Protein AF-A0A090ZH98-F1 (afdb_monomer)

Sequence (252 aa):
MTKDGVTLKLTDYLFDGARVSFALQREGDDFETTLDDITNAEKKGVLLYVDIYIDGKKMDLQSYGRSELQDNSLLISFNDLSVKGPRTLYLPKQFELTVKAHTSGVKDPFTFKLPVKKQAPQNTVLSKAVVKKAGNFSYTVKRVELTPYSSRLELAAQGAHKQVKDLKNLGFDLADSKGNTLSPILQANDGVVKKQRYFDMTYTSFAAVPSSIVVKPYTFKTDSKGKLVQNSDGSPIKVYLEDLELNLPLNK

Foldseek 3Di:
DDFLRKDKDFDDWAAQQAKIKTKIAIDDPPFPDALCPCVPLQGWNHFPDKFKDWQNHTDPFLDWFWDDDPRSMIMIMGDQDDFPDDRPDGRPQKTKMWMFTDGRPGDGTDIDIDIDGNPFPDKQKPQDWDKFDDVQKIKIFRMWIATQFKIKTKMKIAGDDPQPPDPLQKDKWKAAPVRHTFAWGDWDWDDQDPRMGIIITMTGHDPDDGQKMKIWMWGFDADPVRHFDADPVRHGHTDTPVSRIDIGGRDD

pLDDT: mean 89.96, std 8.37, range [54.34, 98.56]

Nearest PDB structures (foldseek):
  3fbq-assembly1_A  TM=6.308E-01  e=1.217E-10  Bacillus anthracis str. Sterne
  4hh8-assembly1_A  TM=2.403E-01  e=1.117E-03  Bos taurus
  8dfy-assembly2_B  TM=2.514E-01  e=3.369E-03  Homo sapiens
  4v2b-assembly1_A  TM=4.987E-01  e=7.566E-01  Homo sapiens
  2bc4-assembly2_C  TM=2.766E-01  e=6.131E-01  Homo sapiens

Radius of gyration: 20.08 Å; Cα contacts (8 Å, |Δi|>4): 594; chains: 1; bounding box: 48×47×51 Å

Solvent-accessible surface area (backbone atoms only — not comparable to full-atom values): 14286 Å² total; per-residue (Å²): 90,74,51,81,92,40,35,46,39,79,78,49,74,47,29,54,73,77,43,40,35,38,30,39,31,46,64,77,84,90,53,96,62,52,38,77,37,60,92,51,46,88,44,66,56,13,48,73,52,71,50,49,25,54,72,85,42,76,60,88,62,85,53,67,33,77,45,83,49,74,81,42,21,36,39,39,34,39,48,72,57,35,52,89,45,80,71,88,67,75,76,66,67,55,48,40,40,35,41,36,40,35,34,26,83,38,94,69,58,52,74,47,77,47,82,45,55,53,67,47,91,61,69,54,67,48,72,70,66,45,79,48,73,56,91,61,18,37,37,34,43,46,35,37,41,38,30,83,77,30,27,37,43,32,35,40,36,36,70,50,42,100,84,45,91,46,79,88,53,55,48,74,44,49,23,38,84,85,64,58,66,52,54,79,64,43,70,33,79,58,59,69,59,94,70,27,33,38,40,28,37,32,25,44,39,61,99,58,91,60,66,28,36,30,44,40,37,27,30,65,40,55,50,100,85,66,47,74,38,57,46,99,87,65,49,68,35,76,43,72,40,72,92,62,47,43,81,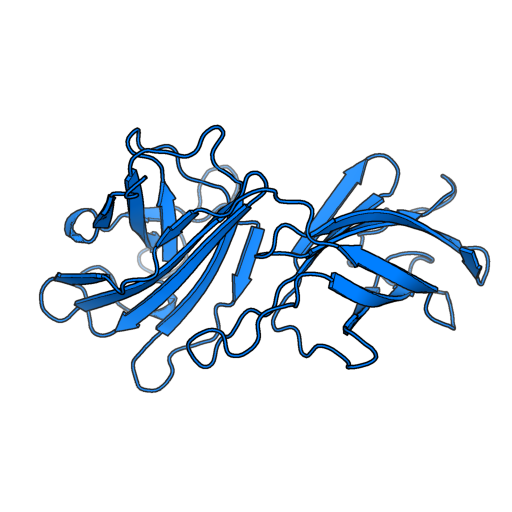44,75,50,84,126

Organism: Paenibacillus macerans (NCBI:txid44252)

InterPro domains:
  IPR040680 Domain of unknown function DUF5643 [PF18705] (128-235)

Mean predicted aligned error: 5.42 Å

Secondary structure (DSSP, 8-state):
-EETTEEEEEEEEEE-SS-EEEEEEEE-S--SS-TT-GGGTTSTT-EEEEEEEETTEEP--S--EEEEETTTEEEEEE----SSSS------SEEEEEEEEEETT-SS-EEEEEEEE---S--EEE-S-EEEEETTEEEEEEEEEE-SS-EEEEEEEEE-BTTBS-GGG-EEEEEETT--BPPEEEEE---EETTEEEEEEEEPPPSS--SEEEEEEEEE-B-TTSPBPB-TTSPBPEEE-GGG-EEEE---

Structure (mmCIF, N/CA/C/O backbone):
data_AF-A0A090ZH98-F1
#
_entry.id   AF-A0A090ZH98-F1
#
loop_
_atom_site.group_PDB
_atom_site.id
_atom_site.type_symbol
_atom_site.label_atom_id
_atom_site.label_alt_id
_atom_site.label_comp_id
_atom_site.label_asym_id
_atom_site.label_entity_id
_atom_site.label_seq_id
_atom_site.pdbx_PDB_ins_code
_atom_site.Cartn_x
_atom_site.Cartn_y
_atom_site.Cartn_z
_atom_site.occupancy
_atom_site.B_iso_or_equiv
_atom_site.auth_seq_id
_atom_site.auth_comp_id
_atom_site.auth_asym_id
_atom_site.auth_atom_id
_atom_site.pdbx_PDB_model_num
ATOM 1 N N . MET A 1 1 ? 14.077 -5.126 -21.924 1.00 93.88 1 MET A N 1
ATOM 2 C CA . MET A 1 1 ? 13.741 -4.395 -23.167 1.00 93.88 1 MET A CA 1
ATOM 3 C C . MET A 1 1 ? 14.530 -3.111 -23.170 1.00 93.88 1 MET A C 1
ATOM 5 O O . MET A 1 1 ? 14.588 -2.486 -22.123 1.00 93.88 1 MET A O 1
ATOM 9 N N . THR A 1 2 ? 15.095 -2.725 -24.309 1.00 96.38 2 THR A N 1
ATOM 10 C CA . THR A 1 2 ? 15.906 -1.510 -24.429 1.00 96.38 2 THR A CA 1
ATOM 11 C C . THR A 1 2 ? 15.176 -0.480 -25.281 1.00 96.38 2 THR A C 1
ATOM 13 O O . THR A 1 2 ? 14.691 -0.820 -26.359 1.00 96.38 2 THR A O 1
ATOM 16 N N . LYS A 1 3 ? 15.072 0.758 -24.793 1.00 96.19 3 LYS A N 1
ATOM 17 C CA . LYS A 1 3 ? 14.504 1.912 -25.506 1.00 96.19 3 LYS A CA 1
ATOM 18 C C . LYS A 1 3 ? 15.309 3.154 -25.172 1.00 96.19 3 LYS A C 1
ATOM 20 O O . LYS A 1 3 ? 15.619 3.375 -24.007 1.00 96.19 3 LYS A O 1
ATOM 25 N N . ASP A 1 4 ? 15.661 3.932 -26.191 1.00 94.38 4 ASP A N 1
ATOM 26 C CA . ASP A 1 4 ? 16.437 5.167 -26.051 1.00 94.38 4 ASP A CA 1
ATOM 27 C C . ASP A 1 4 ? 17.680 4.994 -25.158 1.00 94.38 4 ASP A C 1
ATOM 29 O O . ASP A 1 4 ? 18.008 5.866 -24.369 1.00 94.38 4 ASP A O 1
ATOM 33 N N . GLY A 1 5 ? 18.376 3.854 -25.232 1.00 93.06 5 GLY A N 1
ATOM 34 C CA . GLY A 1 5 ? 19.566 3.570 -24.414 1.00 93.06 5 GLY A CA 1
ATOM 35 C C . GLY A 1 5 ? 19.301 3.228 -22.940 1.00 93.06 5 GLY A C 1
ATOM 36 O O . GLY A 1 5 ? 20.251 3.092 -22.183 1.00 93.06 5 GLY A O 1
ATOM 37 N N . VAL A 1 6 ? 18.043 3.070 -22.519 1.00 96.00 6 VAL A N 1
ATOM 38 C CA . VAL A 1 6 ? 17.671 2.535 -21.200 1.00 96.00 6 VAL A CA 1
ATOM 39 C C . VAL A 1 6 ? 17.177 1.107 -21.368 1.00 96.00 6 VAL A C 1
ATOM 41 O O . VAL A 1 6 ? 16.291 0.851 -22.188 1.00 96.00 6 VAL A O 1
ATOM 44 N N . THR A 1 7 ? 17.703 0.179 -20.570 1.00 97.25 7 THR A N 1
ATOM 45 C CA . THR A 1 7 ? 17.201 -1.195 -20.526 1.00 97.25 7 THR A CA 1
ATOM 46 C C . THR A 1 7 ? 16.433 -1.436 -19.237 1.00 97.25 7 THR A C 1
ATOM 48 O O . THR A 1 7 ? 16.986 -1.328 -18.148 1.00 97.25 7 THR A O 1
ATOM 51 N N . LEU A 1 8 ? 15.151 -1.781 -19.370 1.00 97.81 8 LEU A N 1
ATOM 52 C CA . LEU A 1 8 ? 14.263 -2.090 -18.253 1.00 97.81 8 LEU A CA 1
ATOM 53 C C . LEU A 1 8 ? 13.747 -3.529 -18.366 1.00 97.81 8 LEU A C 1
ATOM 55 O O . LEU A 1 8 ? 13.373 -3.996 -19.455 1.00 97.81 8 LEU A O 1
ATOM 59 N N . LYS A 1 9 ? 13.705 -4.230 -17.237 1.00 97.56 9 LYS A N 1
ATOM 60 C CA . LYS A 1 9 ? 13.192 -5.594 -17.095 1.00 97.56 9 LYS A CA 1
ATOM 61 C C . LYS A 1 9 ? 12.084 -5.628 -16.053 1.00 97.56 9 LYS A C 1
ATOM 63 O O . LYS A 1 9 ? 12.185 -4.951 -15.040 1.00 97.56 9 LYS A O 1
ATOM 68 N N . LEU A 1 10 ? 11.069 -6.453 -16.291 1.00 97.62 10 LEU A N 1
ATOM 69 C CA . LEU A 1 10 ? 10.190 -6.945 -15.235 1.00 97.62 10 LEU A CA 1
ATOM 70 C C . LEU A 1 10 ? 10.746 -8.305 -14.818 1.00 97.62 10 LEU A C 1
ATOM 72 O O . LEU A 1 10 ? 10.755 -9.226 -15.634 1.00 97.62 10 LEU A O 1
ATOM 76 N N . THR A 1 11 ? 11.292 -8.390 -13.609 1.00 96.31 11 THR A N 1
ATOM 77 C CA . THR A 1 11 ? 12.106 -9.535 -13.168 1.00 96.31 11 THR A CA 1
ATOM 78 C C . THR A 1 11 ? 11.311 -10.563 -12.379 1.00 96.31 11 THR A C 1
ATOM 80 O O . THR A 1 11 ? 11.596 -11.751 -12.485 1.00 96.31 11 THR A O 1
ATOM 83 N N . ASP A 1 12 ? 10.297 -10.124 -11.635 1.00 96.00 12 ASP A N 1
ATOM 84 C CA . ASP A 1 12 ? 9.465 -11.006 -10.819 1.00 96.00 12 ASP A CA 1
ATOM 85 C C . ASP A 1 12 ? 8.061 -10.422 -10.604 1.00 96.00 12 ASP A C 1
ATOM 87 O O . ASP A 1 12 ? 7.837 -9.217 -10.782 1.00 96.00 12 ASP A O 1
ATOM 91 N N . TYR A 1 13 ? 7.118 -11.273 -10.202 1.00 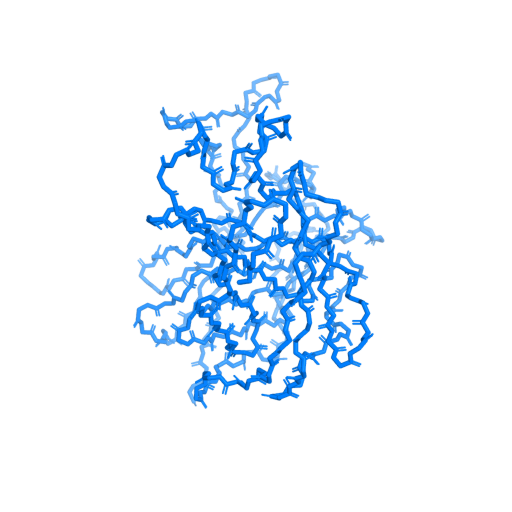97.06 13 TYR A N 1
ATOM 92 C CA . TYR A 1 13 ? 5.797 -10.875 -9.741 1.00 97.06 13 TYR A CA 1
ATOM 93 C C . TYR A 1 13 ? 5.270 -11.773 -8.616 1.00 97.06 13 TYR A C 1
ATOM 95 O O . TYR A 1 13 ? 5.539 -12.972 -8.531 1.00 97.06 13 TYR A O 1
ATOM 103 N N . LEU A 1 14 ? 4.420 -11.175 -7.787 1.00 95.75 14 LEU A N 1
ATOM 104 C CA . LEU A 1 14 ? 3.665 -11.847 -6.746 1.00 95.75 14 LEU A CA 1
ATOM 105 C C . LEU A 1 14 ? 2.185 -11.478 -6.851 1.00 95.75 14 LEU A C 1
ATOM 107 O O . LEU A 1 14 ? 1.839 -10.300 -6.891 1.00 95.75 14 LEU A O 1
ATOM 111 N N . PHE A 1 15 ? 1.298 -12.466 -6.810 1.00 94.94 15 PHE A N 1
ATOM 112 C CA . PHE A 1 15 ? -0.127 -12.257 -6.575 1.00 94.94 15 PHE A CA 1
ATOM 113 C C . PHE A 1 15 ? -0.646 -13.202 -5.491 1.00 94.94 15 PHE A C 1
ATOM 115 O O . PHE A 1 15 ? -0.753 -14.412 -5.686 1.00 94.94 15 PHE A O 1
ATOM 122 N N . ASP A 1 16 ? -1.016 -12.650 -4.337 1.00 90.81 16 ASP A N 1
ATOM 123 C CA . ASP A 1 16 ? -1.486 -13.428 -3.180 1.00 90.81 16 ASP A CA 1
ATOM 124 C C . ASP A 1 16 ? -3.027 -13.491 -3.061 1.00 90.81 16 ASP A C 1
ATOM 126 O O . ASP A 1 16 ? -3.585 -14.139 -2.173 1.00 90.81 16 ASP A O 1
ATOM 130 N N . GLY A 1 17 ? -3.748 -12.869 -3.996 1.00 87.75 17 GLY A N 1
ATOM 131 C CA . GLY A 1 17 ? -5.209 -12.720 -3.973 1.00 87.75 17 GLY A CA 1
ATOM 132 C C . GLY A 1 17 ? -5.689 -11.399 -3.361 1.00 87.75 17 GLY A C 1
ATOM 133 O O . GLY A 1 17 ? -6.752 -10.902 -3.739 1.00 87.75 17 GLY A O 1
ATOM 134 N N . ALA A 1 18 ? -4.897 -10.792 -2.476 1.00 85.69 18 ALA A N 1
ATOM 135 C CA . ALA A 1 18 ? -5.190 -9.509 -1.840 1.00 85.69 18 ALA A CA 1
ATOM 136 C C . ALA A 1 18 ? -4.396 -8.343 -2.457 1.00 85.69 18 ALA A C 1
ATOM 138 O O . ALA A 1 18 ? -4.891 -7.210 -2.460 1.00 85.69 18 ALA A O 1
ATOM 139 N N . ARG A 1 19 ? -3.204 -8.630 -2.992 1.00 91.38 19 ARG A N 1
ATOM 140 C CA . ARG A 1 19 ? -2.230 -7.690 -3.551 1.00 91.38 19 ARG A CA 1
ATOM 141 C C . ARG A 1 19 ? -1.493 -8.303 -4.740 1.00 91.38 19 ARG A C 1
ATOM 143 O O . ARG A 1 19 ? -1.157 -9.487 -4.729 1.00 91.38 19 ARG A O 1
ATOM 150 N N . VAL A 1 20 ? -1.210 -7.464 -5.732 1.00 94.44 20 VAL A N 1
ATOM 151 C CA . VAL A 1 20 ? -0.264 -7.744 -6.814 1.00 94.44 20 VAL A CA 1
ATOM 152 C C . VAL A 1 20 ? 0.995 -6.919 -6.579 1.00 94.44 20 VAL A C 1
ATOM 154 O O . VAL A 1 20 ? 0.909 -5.729 -6.276 1.00 94.44 20 VAL A O 1
ATOM 157 N N . SER A 1 21 ? 2.156 -7.533 -6.750 1.00 95.75 21 SER A N 1
ATOM 158 C CA . SER A 1 21 ? 3.446 -6.856 -6.757 1.00 95.75 21 SER A CA 1
ATOM 159 C C . SER A 1 21 ? 4.266 -7.312 -7.957 1.00 95.75 21 SER A C 1
ATOM 161 O O . SER A 1 21 ? 4.146 -8.458 -8.379 1.00 95.75 21 SER A O 1
ATOM 163 N N . PHE A 1 22 ? 5.096 -6.438 -8.512 1.00 97.38 22 PHE A N 1
ATOM 164 C CA . PHE A 1 22 ? 6.071 -6.793 -9.541 1.00 97.38 22 PHE A CA 1
ATOM 165 C C . PHE A 1 22 ? 7.342 -5.964 -9.375 1.00 97.38 22 PHE A C 1
ATOM 167 O O . PHE A 1 22 ? 7.287 -4.821 -8.919 1.00 97.38 22 PHE A O 1
ATOM 174 N N . ALA A 1 23 ? 8.481 -6.552 -9.725 1.00 97.69 23 ALA A N 1
ATOM 175 C CA . ALA A 1 23 ? 9.776 -5.891 -9.658 1.00 97.69 23 ALA A CA 1
ATOM 176 C C . ALA A 1 23 ? 10.179 -5.380 -11.043 1.00 97.69 23 ALA A C 1
ATOM 178 O O . ALA A 1 23 ? 10.131 -6.123 -12.028 1.00 97.69 23 ALA A O 1
ATOM 179 N N . LEU A 1 24 ? 10.570 -4.109 -11.112 1.00 97.81 24 LEU A N 1
ATOM 180 C CA . LEU A 1 24 ? 11.230 -3.524 -12.273 1.00 97.81 24 LEU A CA 1
ATOM 181 C C . LEU A 1 24 ? 12.709 -3.341 -11.962 1.00 97.81 24 LEU A C 1
ATOM 183 O O . LEU A 1 24 ? 13.033 -2.797 -10.917 1.00 97.81 24 LEU A O 1
ATOM 187 N N . GLN A 1 25 ? 13.585 -3.743 -12.874 1.00 97.19 25 GLN A N 1
ATOM 188 C CA . GLN A 1 25 ? 15.027 -3.543 -12.768 1.00 97.19 25 GLN A CA 1
ATOM 189 C C . GLN A 1 25 ? 15.523 -2.749 -13.967 1.00 97.19 25 GLN A C 1
ATOM 191 O O . GLN A 1 25 ? 15.204 -3.095 -15.112 1.00 97.19 25 GLN A O 1
ATOM 196 N N . ARG A 1 26 ? 16.324 -1.713 -13.713 1.00 95.81 26 ARG A N 1
ATOM 197 C CA . ARG A 1 26 ? 17.074 -1.014 -14.759 1.00 95.81 26 ARG A CA 1
ATOM 198 C C . ARG A 1 26 ? 18.487 -1.580 -14.830 1.00 95.81 26 ARG A C 1
ATOM 200 O O . ARG A 1 26 ? 19.180 -1.612 -13.822 1.00 95.81 26 ARG A O 1
ATOM 207 N N . GLU A 1 27 ? 18.894 -2.030 -16.013 1.00 94.19 27 GLU A N 1
ATOM 208 C CA . GLU A 1 27 ? 20.252 -2.540 -16.226 1.00 94.19 27 GLU A CA 1
ATOM 209 C C . GLU A 1 27 ? 21.241 -1.417 -16.526 1.00 94.19 27 GLU A C 1
ATOM 211 O O . GLU A 1 27 ? 20.896 -0.464 -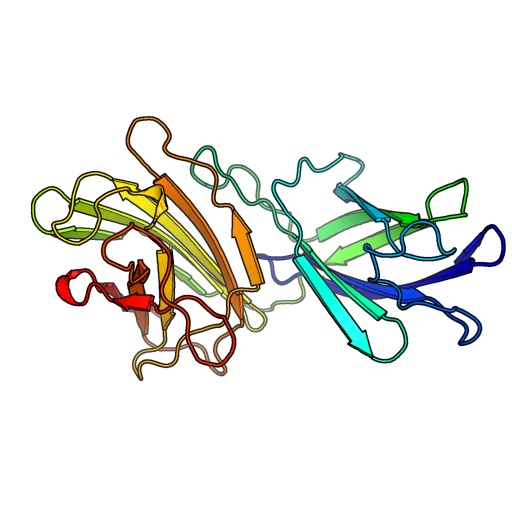17.228 1.00 94.19 27 GLU A O 1
ATOM 216 N N . GLY A 1 28 ? 22.482 -1.615 -16.081 1.00 82.44 28 GLY A N 1
ATOM 217 C CA . GLY A 1 28 ? 23.599 -0.697 -16.270 1.00 82.44 28 GLY A CA 1
ATOM 218 C C . GLY A 1 28 ? 23.875 0.127 -15.015 1.00 82.44 28 GLY A C 1
ATOM 219 O O . GLY A 1 28 ? 22.946 0.561 -14.331 1.00 82.44 28 GLY A O 1
ATOM 220 N N . ASP A 1 29 ? 25.159 0.356 -14.752 1.00 74.38 29 ASP A N 1
ATOM 221 C CA . ASP A 1 29 ? 25.641 1.119 -13.592 1.00 74.38 29 ASP A CA 1
ATOM 222 C C . ASP A 1 29 ? 26.004 2.568 -13.961 1.00 74.38 29 ASP A C 1
ATOM 224 O O . ASP A 1 29 ? 26.340 3.374 -13.101 1.00 74.38 29 ASP A O 1
ATOM 228 N N . ASP A 1 30 ? 25.870 2.930 -15.239 1.00 82.44 30 ASP A N 1
ATOM 229 C CA . ASP A 1 30 ? 26.280 4.229 -15.792 1.00 82.44 30 ASP A CA 1
ATOM 230 C C . ASP A 1 30 ? 25.260 5.357 -15.531 1.00 82.44 30 ASP A C 1
ATOM 232 O O . ASP A 1 30 ? 25.335 6.436 -16.122 1.00 82.44 30 ASP A O 1
ATOM 236 N N . PHE A 1 31 ? 24.257 5.107 -14.688 1.00 85.44 31 PHE A N 1
ATOM 237 C CA . PHE A 1 31 ? 23.215 6.077 -14.371 1.00 85.44 31 PHE A CA 1
ATOM 238 C C . PHE A 1 31 ? 23.563 6.865 -13.110 1.00 85.44 31 PHE A C 1
ATOM 240 O O . PHE A 1 31 ? 23.923 6.303 -12.083 1.00 85.44 31 PHE A O 1
ATOM 247 N N . GLU A 1 32 ? 23.368 8.182 -13.169 1.00 87.00 32 GLU A N 1
ATOM 248 C CA . GLU A 1 32 ? 23.653 9.101 -12.056 1.00 87.00 32 GLU A CA 1
ATOM 249 C C . GLU A 1 32 ? 22.686 8.963 -10.865 1.00 87.00 32 GLU A C 1
ATOM 251 O O . GLU A 1 32 ? 22.945 9.502 -9.793 1.00 87.00 32 GLU A O 1
ATOM 256 N N . THR A 1 33 ? 21.555 8.284 -11.058 1.00 91.38 33 THR A N 1
ATOM 257 C CA . THR A 1 33 ? 20.447 8.178 -10.095 1.00 91.38 33 THR A CA 1
ATOM 258 C C . THR A 1 33 ? 20.004 6.734 -9.938 1.00 91.38 33 THR A C 1
ATOM 260 O O . THR A 1 33 ? 20.361 5.900 -10.767 1.00 91.38 33 THR A O 1
ATOM 263 N N . THR A 1 34 ? 19.183 6.416 -8.935 1.00 92.00 34 THR A N 1
ATOM 264 C CA . THR A 1 34 ? 18.509 5.108 -8.863 1.00 92.00 34 THR A CA 1
ATOM 265 C C . THR A 1 34 ? 17.222 5.105 -9.695 1.00 92.00 34 THR A C 1
ATOM 267 O O . THR A 1 34 ? 16.796 6.129 -10.237 1.00 92.00 34 THR A O 1
ATOM 270 N N . LEU A 1 35 ? 16.585 3.938 -9.838 1.00 94.56 35 LEU A N 1
ATOM 271 C CA . LEU A 1 35 ? 15.323 3.827 -10.578 1.00 94.56 35 LEU A CA 1
ATOM 272 C C . LEU A 1 35 ? 14.175 4.610 -9.909 1.00 94.56 35 LEU A C 1
ATOM 274 O O . LEU A 1 35 ? 13.261 5.044 -10.611 1.00 94.56 35 LEU A O 1
ATOM 278 N N . ASP A 1 36 ? 14.209 4.795 -8.584 1.00 93.88 36 ASP A N 1
ATOM 279 C CA . ASP A 1 36 ? 13.132 5.428 -7.803 1.00 93.88 36 ASP A CA 1
ATOM 280 C C . ASP A 1 36 ? 13.390 6.901 -7.449 1.00 93.88 36 ASP A C 1
ATOM 282 O O . ASP A 1 36 ? 12.617 7.507 -6.709 1.00 93.88 36 ASP A O 1
ATOM 286 N N . ASP A 1 37 ? 14.447 7.506 -7.993 1.00 92.94 37 ASP A N 1
ATOM 287 C CA . ASP A 1 37 ? 14.843 8.882 -7.684 1.00 92.94 37 ASP A CA 1
ATOM 288 C C . ASP A 1 37 ? 13.965 9.932 -8.394 1.00 92.94 37 ASP A C 1
ATOM 290 O O . ASP A 1 37 ? 14.393 10.670 -9.283 1.00 92.94 37 ASP A O 1
ATOM 294 N N . ILE A 1 38 ? 12.691 9.997 -7.998 1.00 88.94 38 ILE A N 1
ATOM 295 C CA . ILE A 1 38 ? 11.685 10.914 -8.557 1.00 88.94 38 ILE A CA 1
ATOM 296 C C . ILE A 1 38 ? 12.099 12.386 -8.380 1.00 88.94 38 ILE A C 1
ATOM 298 O O . ILE A 1 38 ? 11.676 13.237 -9.163 1.00 88.94 38 ILE A O 1
ATOM 302 N N . THR A 1 39 ? 12.923 12.708 -7.377 1.00 93.19 39 THR A N 1
ATOM 303 C CA . THR A 1 39 ? 13.413 14.077 -7.154 1.00 93.19 39 THR A CA 1
ATOM 304 C C . THR A 1 39 ? 14.352 14.571 -8.246 1.00 93.19 39 THR A C 1
ATOM 306 O O . THR A 1 39 ? 14.428 15.778 -8.451 1.00 93.19 39 THR A O 1
ATOM 309 N N . ASN A 1 40 ? 14.989 13.653 -8.973 1.00 94.19 40 ASN A N 1
ATOM 310 C CA . ASN A 1 40 ? 15.865 13.933 -10.105 1.00 94.19 40 ASN A CA 1
ATOM 311 C C . ASN A 1 40 ? 15.243 13.410 -11.416 1.00 94.19 40 ASN A C 1
ATOM 313 O O . ASN A 1 40 ? 15.913 12.809 -12.257 1.00 94.19 40 ASN A O 1
ATOM 317 N N . ALA A 1 41 ? 13.927 13.593 -11.592 1.00 93.12 41 ALA A N 1
ATOM 318 C CA . ALA A 1 41 ? 13.165 13.113 -12.751 1.00 93.12 41 ALA A CA 1
ATOM 319 C C . ALA A 1 41 ? 13.638 13.675 -14.110 1.00 93.12 41 ALA A C 1
ATOM 321 O O . ALA A 1 41 ? 13.264 13.153 -15.160 1.00 93.12 41 ALA A O 1
ATOM 322 N N . GLU A 1 42 ? 14.450 14.729 -14.124 1.00 93.88 42 GLU A N 1
ATOM 323 C CA . GLU A 1 42 ? 15.136 15.234 -15.314 1.00 93.88 42 GLU A CA 1
ATOM 324 C C . GLU A 1 42 ? 16.297 14.334 -15.766 1.00 93.88 42 GLU A C 1
ATOM 326 O O . GLU A 1 42 ? 16.667 14.348 -16.943 1.00 93.88 42 GLU A O 1
ATOM 331 N N . LYS A 1 43 ? 16.859 13.523 -14.861 1.00 94.94 43 LYS A N 1
ATOM 332 C CA . LYS A 1 43 ? 17.906 12.543 -15.164 1.00 94.94 43 LYS A CA 1
ATOM 333 C C . LYS A 1 43 ? 17.297 11.336 -15.841 1.00 94.94 43 LYS A C 1
ATOM 335 O O . LYS A 1 43 ? 16.259 10.840 -15.421 1.00 94.94 43 LYS A O 1
ATOM 340 N N . LYS A 1 44 ? 17.942 10.851 -16.899 1.00 94.69 44 LYS A N 1
ATOM 341 C CA . LYS A 1 44 ? 17.431 9.779 -17.758 1.00 94.69 44 LYS A CA 1
ATOM 342 C C . LYS A 1 44 ? 17.283 8.447 -17.015 1.00 94.69 44 LYS A C 1
ATOM 344 O O . LYS A 1 44 ? 18.164 8.039 -16.269 1.00 94.69 44 LYS A O 1
ATOM 349 N N . GLY A 1 45 ? 16.201 7.725 -17.300 1.00 94.69 45 GLY A N 1
ATOM 350 C CA . GLY A 1 45 ? 15.977 6.366 -16.809 1.00 94.69 45 GLY A CA 1
ATOM 351 C C . GLY A 1 45 ? 15.412 6.267 -15.390 1.00 94.69 45 GLY A C 1
ATOM 352 O O . GLY A 1 45 ? 15.384 5.163 -14.858 1.00 94.69 45 GLY A O 1
ATOM 353 N N . VAL A 1 46 ? 14.969 7.367 -14.780 1.00 96.12 46 VAL A N 1
ATOM 354 C CA . VAL A 1 46 ? 14.180 7.361 -13.535 1.00 96.12 46 VAL A CA 1
ATOM 355 C C . VAL A 1 46 ? 12.758 6.912 -13.861 1.00 96.12 46 VAL A C 1
ATOM 357 O O . VAL A 1 46 ? 12.175 7.376 -14.844 1.00 96.12 46 VAL A O 1
ATOM 360 N N . LEU A 1 47 ? 12.169 6.026 -13.055 1.00 96.69 47 LEU A N 1
ATOM 361 C CA . LEU A 1 47 ? 10.773 5.632 -13.219 1.00 96.69 47 LEU A CA 1
ATOM 362 C C . LEU A 1 47 ? 9.850 6.748 -12.724 1.00 96.69 47 LEU A C 1
ATOM 364 O O . LEU A 1 47 ? 9.762 7.025 -11.530 1.00 96.69 47 LEU A O 1
ATOM 368 N N . LEU A 1 48 ? 9.079 7.329 -13.636 1.00 95.69 48 LEU A N 1
ATOM 369 C CA . LEU A 1 48 ? 8.143 8.400 -13.319 1.00 95.69 48 LEU A CA 1
ATOM 370 C C . LEU A 1 48 ? 6.846 7.820 -12.754 1.00 95.69 48 LEU A C 1
ATOM 372 O O . LEU A 1 48 ? 6.460 8.111 -11.625 1.00 95.69 48 LEU A O 1
ATOM 376 N N . TYR A 1 49 ? 6.194 6.949 -13.521 1.00 95.19 49 TYR A N 1
ATOM 377 C CA . TYR A 1 49 ? 4.941 6.307 -13.136 1.00 95.19 49 TYR A CA 1
ATOM 378 C C . TYR A 1 49 ? 4.687 5.046 -13.965 1.00 95.19 49 TYR A C 1
ATOM 380 O O . TYR A 1 49 ? 5.367 4.771 -14.958 1.00 95.19 49 TYR A O 1
ATOM 388 N N . VAL A 1 50 ? 3.673 4.283 -13.559 1.00 96.38 50 VAL A N 1
ATOM 389 C CA . VAL A 1 50 ? 3.176 3.126 -14.303 1.00 96.38 50 VAL A CA 1
ATOM 390 C C . VAL A 1 50 ? 1.695 3.277 -14.626 1.00 96.38 50 VAL A C 1
ATOM 392 O O . VAL A 1 50 ? 0.912 3.713 -13.785 1.00 96.38 50 VAL A O 1
ATOM 395 N N . ASP A 1 51 ? 1.297 2.859 -15.825 1.00 96.56 51 ASP A N 1
ATOM 396 C CA . ASP A 1 51 ? -0.093 2.497 -16.092 1.00 96.56 51 ASP A CA 1
ATOM 397 C C . ASP A 1 51 ? -0.248 0.983 -15.947 1.00 96.56 51 ASP A C 1
ATOM 399 O O . ASP A 1 51 ? 0.525 0.209 -16.521 1.00 96.56 51 ASP A O 1
ATOM 403 N N . ILE A 1 52 ? -1.279 0.562 -15.222 1.00 95.94 52 ILE A N 1
ATOM 404 C CA . ILE A 1 52 ? -1.573 -0.848 -14.969 1.00 95.94 52 ILE A CA 1
ATOM 405 C C . ILE A 1 52 ? -2.896 -1.214 -15.631 1.00 95.94 52 ILE A C 1
ATOM 407 O O . ILE A 1 52 ? -3.886 -0.486 -15.522 1.00 95.94 52 ILE A O 1
ATOM 411 N N . TYR A 1 53 ? -2.910 -2.361 -16.304 1.00 95.88 53 TYR A N 1
ATOM 412 C CA . TYR A 1 53 ? -4.092 -2.916 -16.944 1.00 95.88 53 TYR A CA 1
ATOM 413 C C . TYR A 1 53 ? -4.273 -4.375 -16.539 1.00 95.88 53 TYR A C 1
ATOM 415 O O . TYR A 1 53 ? -3.303 -5.132 -16.472 1.00 95.88 53 TYR A O 1
ATOM 423 N N . ILE A 1 54 ? -5.529 -4.757 -16.330 1.00 94.56 54 ILE A N 1
ATOM 424 C CA . ILE A 1 54 ? -5.958 -6.127 -16.048 1.00 94.56 54 ILE A CA 1
ATOM 425 C C . ILE A 1 54 ? -6.889 -6.545 -17.180 1.00 94.56 54 ILE A C 1
ATOM 427 O O . ILE A 1 54 ? -7.899 -5.880 -17.419 1.00 94.56 54 ILE A O 1
ATOM 431 N N . ASP A 1 55 ? -6.522 -7.597 -17.913 1.00 95.75 55 ASP A N 1
ATOM 432 C CA . ASP A 1 55 ? -7.272 -8.099 -19.075 1.00 95.75 55 ASP A CA 1
ATOM 433 C C . ASP A 1 55 ? -7.623 -6.974 -20.075 1.00 95.75 55 ASP A C 1
ATOM 435 O O . ASP A 1 55 ? -8.758 -6.813 -20.528 1.00 95.75 55 ASP A O 1
ATOM 439 N N . GLY A 1 56 ? -6.632 -6.119 -20.357 1.00 96.06 56 GLY A N 1
ATOM 440 C CA . GLY A 1 56 ? -6.747 -4.980 -21.273 1.00 96.06 56 GLY A CA 1
ATOM 441 C C . GLY A 1 56 ? -7.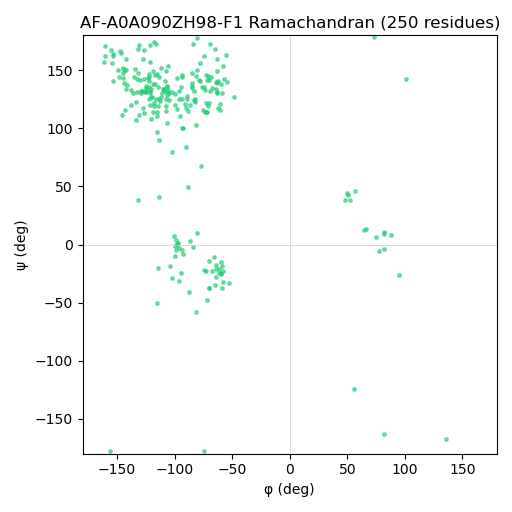477 -3.749 -20.718 1.00 96.06 56 GLY A C 1
ATOM 442 O O . GLY A 1 56 ? -7.487 -2.709 -21.377 1.00 96.06 56 GLY A O 1
ATOM 443 N N . LYS A 1 57 ? -8.048 -3.807 -19.509 1.00 94.12 57 LYS A N 1
ATOM 444 C CA . LYS A 1 57 ? -8.747 -2.673 -18.884 1.00 94.12 57 LYS A CA 1
ATOM 445 C C . LYS A 1 57 ? -7.808 -1.887 -17.981 1.00 94.12 57 LYS A C 1
ATOM 447 O O . LYS A 1 57 ? -7.207 -2.462 -17.076 1.00 94.12 57 LYS A O 1
ATOM 452 N N . LYS A 1 58 ? -7.698 -0.574 -18.212 1.00 93.12 58 LYS A N 1
ATOM 453 C CA . LYS A 1 58 ? -6.895 0.320 -17.366 1.00 93.12 58 LYS A CA 1
ATOM 454 C C . LYS A 1 58 ? -7.477 0.347 -15.953 1.00 93.12 58 LYS A C 1
ATOM 456 O O . LYS A 1 58 ? -8.678 0.546 -15.787 1.00 93.12 58 LYS A O 1
ATOM 461 N N . MET A 1 59 ? -6.619 0.163 -14.959 1.00 88.75 59 MET A N 1
ATOM 462 C CA . MET A 1 59 ? -6.985 0.265 -13.552 1.00 88.75 59 MET A CA 1
ATOM 463 C C . MET A 1 59 ? -6.959 1.729 -13.109 1.00 88.75 59 MET A C 1
ATOM 465 O O . MET A 1 59 ? -5.986 2.438 -13.363 1.00 88.75 59 MET A O 1
ATOM 469 N N . ASP A 1 60 ? -8.013 2.163 -12.421 1.00 85.44 60 ASP A N 1
ATOM 470 C CA . ASP A 1 60 ? -8.053 3.444 -11.708 1.00 85.44 60 ASP A CA 1
ATOM 471 C C . ASP A 1 60 ? -7.559 3.225 -10.272 1.00 85.44 60 ASP A C 1
ATOM 473 O O . ASP A 1 60 ? -8.332 2.921 -9.358 1.00 85.44 60 ASP A O 1
ATOM 477 N N . LEU A 1 61 ? -6.237 3.245 -10.099 1.00 80.88 61 LEU A N 1
ATOM 478 C CA . LEU A 1 61 ? -5.601 2.983 -8.812 1.00 80.88 61 LEU A CA 1
ATOM 479 C C . LEU A 1 61 ? -5.589 4.254 -7.964 1.00 80.88 61 LEU A C 1
ATOM 481 O O . LEU A 1 61 ? -5.018 5.262 -8.365 1.00 80.88 61 LEU A O 1
ATOM 485 N N . GLN A 1 62 ? -6.148 4.173 -6.755 1.00 74.69 62 GLN A N 1
ATOM 486 C CA . GLN A 1 62 ? -6.047 5.257 -5.768 1.00 74.69 62 GLN A CA 1
ATOM 487 C C . GLN A 1 62 ? -4.598 5.479 -5.318 1.00 74.69 62 GLN A C 1
ATOM 489 O O . GLN A 1 62 ? -4.185 6.596 -5.033 1.00 74.69 62 GLN A O 1
ATOM 494 N N . SER A 1 63 ? -3.825 4.396 -5.240 1.00 73.56 63 SER A N 1
ATOM 495 C CA . SER A 1 63 ? -2.410 4.415 -4.894 1.00 73.56 63 SER A CA 1
ATOM 496 C C . SER A 1 63 ? -1.747 3.113 -5.339 1.00 73.56 63 SER A C 1
ATOM 498 O O . SER A 1 63 ? -2.404 2.077 -5.476 1.00 73.56 63 SER A O 1
ATOM 500 N N . TYR A 1 64 ? -0.436 3.167 -5.535 1.00 86.44 64 TYR A N 1
ATOM 501 C CA . TYR A 1 64 ? 0.434 2.002 -5.573 1.00 86.44 64 TYR A CA 1
ATOM 502 C C . TYR A 1 64 ? 1.685 2.298 -4.743 1.00 86.44 64 TYR A C 1
ATOM 504 O O . TYR A 1 64 ? 2.171 3.427 -4.689 1.00 86.44 64 TYR A O 1
ATOM 512 N N . GLY A 1 65 ? 2.185 1.275 -4.064 1.00 87.50 65 GLY A N 1
ATOM 513 C CA . GLY A 1 65 ? 3.397 1.336 -3.264 1.00 87.50 65 GLY A CA 1
ATOM 514 C C . GLY A 1 65 ? 4.628 1.183 -4.143 1.00 87.50 65 GLY A C 1
ATOM 515 O O . GLY A 1 65 ? 4.605 0.430 -5.120 1.00 87.50 65 GLY A O 1
ATOM 516 N N . ARG A 1 66 ? 5.691 1.887 -3.764 1.00 91.12 66 ARG A N 1
ATOM 517 C CA . ARG A 1 66 ? 7.024 1.827 -4.363 1.00 91.12 66 ARG A CA 1
ATOM 518 C C . ARG A 1 66 ? 8.009 1.513 -3.242 1.00 91.12 66 ARG A C 1
ATOM 520 O O . ARG A 1 66 ? 7.907 2.085 -2.157 1.00 91.12 66 ARG A O 1
ATOM 527 N N . SER A 1 67 ? 8.886 0.542 -3.451 1.00 91.06 67 SER A N 1
ATOM 528 C CA . SER A 1 67 ? 9.923 0.188 -2.479 1.00 91.06 67 SER A CA 1
ATOM 529 C C . SER A 1 67 ? 11.197 -0.184 -3.210 1.00 91.06 67 SER A C 1
ATOM 531 O O . SER A 1 67 ? 11.211 -1.153 -3.972 1.00 91.06 67 SER A O 1
ATOM 533 N N . GLU A 1 68 ? 12.239 0.610 -2.999 1.00 91.38 68 GLU A N 1
ATOM 534 C CA . GLU A 1 68 ? 13.552 0.360 -3.574 1.00 91.38 68 GLU A CA 1
ATOM 535 C C . GLU A 1 68 ? 14.093 -0.996 -3.107 1.00 91.38 68 GLU A C 1
ATOM 537 O O . GLU A 1 68 ? 13.929 -1.410 -1.955 1.00 91.38 68 GLU A O 1
ATOM 542 N N . LEU A 1 69 ? 14.695 -1.707 -4.048 1.00 89.25 69 LEU A N 1
ATOM 543 C CA . LEU A 1 69 ? 15.394 -2.964 -3.852 1.00 89.25 69 LEU A CA 1
ATOM 544 C C . LEU A 1 69 ? 16.867 -2.759 -4.242 1.00 89.25 69 LEU A C 1
ATOM 546 O O . LEU A 1 69 ? 17.256 -1.713 -4.757 1.00 89.25 69 LEU A O 1
ATOM 550 N N . GLN A 1 70 ? 17.694 -3.777 -4.021 1.00 86.81 70 GLN A N 1
ATOM 551 C CA . GLN A 1 70 ? 19.082 -3.765 -4.492 1.00 86.81 70 GLN A CA 1
ATOM 552 C C . GLN A 1 70 ? 19.151 -3.759 -6.032 1.00 86.81 70 GLN A C 1
ATOM 554 O O . GLN A 1 70 ? 18.152 -3.988 -6.718 1.00 86.81 70 GLN A O 1
ATOM 559 N N . ASP A 1 71 ? 20.339 -3.497 -6.575 1.00 86.19 71 ASP A N 1
ATOM 560 C CA . ASP A 1 71 ? 20.645 -3.633 -8.005 1.00 86.19 71 ASP A CA 1
ATOM 561 C C . ASP A 1 71 ? 19.725 -2.813 -8.926 1.00 86.19 71 ASP A C 1
ATOM 563 O O . ASP A 1 71 ? 19.198 -3.332 -9.917 1.00 86.19 71 ASP A O 1
ATOM 567 N N . ASN A 1 72 ? 19.487 -1.540 -8.575 1.00 90.88 72 ASN A N 1
ATOM 568 C CA . ASN A 1 72 ? 18.635 -0.611 -9.332 1.00 90.88 72 ASN A CA 1
ATOM 569 C C . ASN A 1 72 ? 17.236 -1.176 -9.632 1.00 90.88 72 ASN A C 1
ATOM 571 O O . ASN A 1 72 ? 16.668 -0.974 -10.715 1.00 90.88 72 ASN A O 1
ATOM 575 N N . SER A 1 73 ? 16.689 -1.903 -8.658 1.00 94.31 73 SER A N 1
ATOM 576 C CA . SER A 1 73 ? 15.375 -2.520 -8.750 1.00 94.31 73 SER A CA 1
ATOM 577 C C . SER A 1 73 ? 14.352 -1.802 -7.877 1.00 94.31 73 SER A C 1
ATOM 579 O O . SER A 1 73 ? 14.661 -1.246 -6.829 1.00 94.31 73 SER A O 1
ATOM 581 N N . LEU A 1 74 ? 13.100 -1.831 -8.313 1.00 95.69 74 LEU A N 1
ATOM 582 C CA . LEU A 1 74 ? 11.979 -1.198 -7.642 1.00 95.69 74 LEU A CA 1
ATOM 583 C C . LEU A 1 74 ? 10.808 -2.170 -7.583 1.00 95.69 74 LEU A C 1
ATOM 585 O O . LEU A 1 74 ? 10.316 -2.637 -8.614 1.00 95.69 74 LEU A O 1
ATOM 589 N N . LEU A 1 75 ? 10.342 -2.455 -6.370 1.00 96.12 75 LEU A N 1
ATOM 590 C CA . LEU A 1 75 ? 9.112 -3.197 -6.152 1.00 96.12 75 LEU A CA 1
ATOM 591 C C . LEU A 1 75 ? 7.924 -2.247 -6.266 1.00 96.12 75 LEU A C 1
ATOM 593 O O . LEU A 1 75 ? 7.806 -1.290 -5.501 1.00 96.12 75 LEU A O 1
ATOM 597 N N . ILE A 1 76 ? 7.004 -2.558 -7.172 1.00 95.56 76 ILE A N 1
ATOM 598 C CA . ILE A 1 76 ? 5.722 -1.870 -7.284 1.00 95.56 76 ILE A CA 1
ATOM 599 C C . ILE A 1 76 ? 4.639 -2.793 -6.761 1.00 95.56 76 ILE A C 1
ATOM 601 O O . ILE A 1 76 ? 4.553 -3.948 -7.169 1.00 95.56 76 ILE A O 1
ATOM 605 N N . SER A 1 77 ? 3.808 -2.292 -5.853 1.00 94.44 77 SER A N 1
ATOM 606 C CA . SER A 1 77 ? 2.702 -3.041 -5.257 1.00 94.44 77 SER A CA 1
ATOM 607 C C . SER A 1 77 ? 1.392 -2.300 -5.437 1.00 94.44 77 SER A C 1
ATOM 609 O O . SER A 1 77 ? 1.311 -1.110 -5.160 1.00 94.44 77 SER A O 1
ATOM 611 N N . PHE A 1 78 ? 0.339 -2.999 -5.834 1.00 92.56 78 PHE A N 1
ATOM 612 C CA . PHE A 1 78 ? -0.988 -2.416 -5.951 1.00 92.56 78 PHE A CA 1
ATOM 613 C C . PHE A 1 78 ? -2.078 -3.428 -5.616 1.00 92.56 78 PHE A C 1
ATOM 615 O O . PHE A 1 78 ? -1.887 -4.646 -5.573 1.00 92.56 78 PHE A O 1
ATOM 622 N N . ASN A 1 79 ? -3.259 -2.887 -5.395 1.00 87.94 79 ASN A N 1
ATOM 623 C CA . ASN A 1 79 ? -4.514 -3.601 -5.302 1.00 87.94 79 ASN A CA 1
ATOM 624 C C . ASN A 1 79 ? -5.646 -2.624 -5.643 1.00 87.94 79 ASN A C 1
ATOM 626 O O . ASN A 1 79 ? -5.430 -1.472 -6.006 1.00 87.94 79 ASN A O 1
ATOM 630 N N . ASP A 1 80 ? -6.871 -3.106 -5.561 1.00 82.69 80 ASP A N 1
ATOM 631 C CA . ASP A 1 80 ? -8.109 -2.382 -5.842 1.00 82.69 80 ASP A CA 1
ATOM 632 C C . ASP A 1 80 ? -8.645 -1.651 -4.605 1.00 82.69 80 ASP A C 1
ATOM 634 O O . ASP A 1 80 ? -9.814 -1.806 -4.240 1.00 82.69 80 ASP A O 1
ATOM 638 N N . LEU A 1 81 ? -7.781 -0.889 -3.926 1.00 77.31 81 LEU A N 1
ATOM 639 C CA . LEU A 1 81 ? -8.215 -0.106 -2.769 1.00 77.31 81 LEU A CA 1
ATOM 640 C C . LEU A 1 81 ? -9.383 0.799 -3.144 1.00 77.31 81 LEU A C 1
ATOM 642 O O . LEU A 1 81 ? -9.388 1.437 -4.199 1.00 77.31 81 LEU A O 1
ATOM 646 N N . SER A 1 82 ? -10.347 0.897 -2.236 1.00 69.94 82 SER A N 1
ATOM 647 C CA . SER A 1 82 ? -11.524 1.737 -2.415 1.00 69.94 82 SER A CA 1
ATOM 648 C C . SER A 1 82 ? -11.646 2.755 -1.290 1.00 69.94 82 SER A C 1
ATOM 650 O O . SER A 1 82 ? -11.746 2.409 -0.116 1.00 69.94 82 SER A O 1
ATOM 652 N N . VAL A 1 83 ? -11.733 4.030 -1.669 1.00 65.94 83 VAL A N 1
ATOM 653 C CA . VAL A 1 83 ? -12.030 5.146 -0.753 1.00 65.94 83 VAL A CA 1
ATOM 654 C C . VAL A 1 83 ? -13.526 5.468 -0.675 1.00 65.94 83 VAL A C 1
ATOM 656 O O . VAL A 1 83 ? -13.970 6.254 0.158 1.00 65.94 83 VAL A O 1
ATOM 659 N N . LYS A 1 84 ? -14.344 4.850 -1.539 1.00 65.62 84 LYS A N 1
ATOM 660 C CA . LYS A 1 84 ? -15.782 5.148 -1.685 1.00 65.62 84 LYS A CA 1
ATOM 661 C C . LYS A 1 84 ? -16.691 4.166 -0.941 1.00 65.62 84 LYS A C 1
ATOM 663 O O . LYS A 1 84 ? -17.912 4.265 -1.046 1.00 65.62 84 LYS A O 1
ATOM 668 N N . GLY A 1 85 ? -16.121 3.222 -0.197 1.00 65.25 85 GLY A N 1
ATOM 669 C CA . GLY A 1 85 ? -16.862 2.158 0.474 1.00 65.25 85 GLY A CA 1
ATOM 670 C C . GLY A 1 85 ? -16.190 0.795 0.301 1.00 65.25 85 GLY A C 1
ATOM 671 O O . GLY A 1 85 ? -15.031 0.748 -0.106 1.00 65.25 85 GLY A O 1
ATOM 672 N N . PRO A 1 86 ? -16.884 -0.310 0.634 1.00 63.16 86 PRO A N 1
ATOM 673 C CA . PRO A 1 86 ? -16.299 -1.647 0.557 1.00 63.16 86 PRO A CA 1
ATOM 674 C C . PRO A 1 86 ? -15.817 -1.965 -0.861 1.00 63.16 86 PRO A C 1
ATOM 676 O O . PRO A 1 86 ? -16.344 -1.425 -1.838 1.00 63.16 86 PRO A O 1
ATOM 679 N N . ARG A 1 87 ? -14.823 -2.849 -0.948 1.00 69.56 87 ARG A N 1
ATOM 680 C CA . ARG A 1 87 ? -14.232 -3.316 -2.200 1.00 69.56 87 ARG A CA 1
ATOM 681 C C . ARG A 1 87 ? -15.322 -3.731 -3.202 1.00 69.56 87 ARG A C 1
ATOM 683 O O . ARG A 1 87 ? -16.202 -4.527 -2.878 1.00 69.56 87 ARG A O 1
ATOM 690 N N . THR A 1 88 ? -15.276 -3.177 -4.411 1.00 60.50 88 THR A N 1
ATOM 691 C CA . THR A 1 88 ? -16.240 -3.479 -5.491 1.00 60.50 88 THR A CA 1
ATOM 692 C C . THR A 1 88 ? -15.663 -4.391 -6.565 1.00 60.50 88 THR A C 1
ATOM 694 O O . THR A 1 88 ? -16.416 -5.018 -7.307 1.00 60.50 88 THR A O 1
ATOM 697 N N . LEU A 1 89 ? -14.337 -4.494 -6.635 1.00 64.12 89 LEU A N 1
ATOM 698 C CA . LEU A 1 89 ? -13.623 -5.333 -7.583 1.00 64.12 89 LEU A CA 1
ATOM 699 C C . LEU A 1 89 ? -12.849 -6.393 -6.810 1.00 64.12 89 LEU A C 1
ATOM 701 O O . LEU A 1 89 ? -12.271 -6.080 -5.786 1.00 64.12 89 LEU A O 1
ATOM 705 N N . TYR A 1 90 ? -12.839 -7.635 -7.280 1.00 74.06 90 TYR A N 1
ATOM 706 C CA . TYR A 1 90 ? -11.901 -8.653 -6.819 1.00 74.06 90 TYR A CA 1
ATOM 707 C C . TYR A 1 90 ? -11.091 -9.091 -8.028 1.00 74.06 90 TYR A C 1
ATOM 709 O O . TYR A 1 90 ? -11.672 -9.455 -9.052 1.00 74.06 90 TYR A O 1
ATOM 717 N N . LEU A 1 91 ? -9.763 -9.054 -7.920 1.00 85.38 91 LEU A N 1
ATOM 718 C CA . LEU A 1 91 ? -8.912 -9.571 -8.986 1.00 85.38 91 LEU A CA 1
ATOM 719 C C . LEU A 1 91 ? -9.171 -11.080 -9.145 1.00 85.38 91 LEU A C 1
ATOM 721 O O . LEU A 1 91 ? -9.175 -11.804 -8.141 1.00 85.38 91 LEU A O 1
ATOM 725 N N . PRO A 1 92 ? -9.406 -11.572 -10.374 1.00 89.31 92 PRO A N 1
ATOM 726 C CA . PRO A 1 92 ? -9.609 -12.996 -10.609 1.00 89.31 92 PRO A CA 1
ATOM 727 C C . PRO A 1 92 ? -8.338 -13.780 -10.250 1.00 89.31 92 PRO A C 1
ATOM 729 O O . PRO A 1 92 ? -7.239 -13.234 -10.206 1.00 89.31 92 PRO A O 1
ATOM 732 N N . LYS A 1 93 ? -8.465 -15.094 -10.012 1.00 91.62 93 LYS A N 1
ATOM 733 C CA . LYS A 1 93 ? -7.318 -15.957 -9.651 1.00 91.62 93 LYS A CA 1
ATOM 734 C C . LYS A 1 93 ? -6.233 -16.016 -10.733 1.00 91.62 93 LYS A C 1
ATOM 736 O O . LYS A 1 93 ? -5.102 -16.387 -10.431 1.00 91.62 93 LYS A O 1
ATOM 741 N N . GLN A 1 94 ? -6.588 -15.693 -11.970 1.00 95.81 94 GLN A N 1
ATOM 742 C CA . GLN A 1 94 ? -5.675 -15.551 -13.090 1.00 95.81 94 GLN A CA 1
ATOM 743 C C . GLN A 1 94 ? -6.168 -14.410 -13.976 1.00 95.81 94 GLN A C 1
ATOM 745 O O . GLN A 1 94 ? -7.371 -14.299 -14.203 1.00 95.81 94 GLN A O 1
ATOM 750 N N . PHE A 1 95 ? -5.240 -13.601 -14.467 1.00 96.56 95 PHE A N 1
ATOM 751 C CA . PHE A 1 95 ? -5.491 -12.518 -15.413 1.00 96.56 95 PHE A CA 1
ATOM 752 C C . PHE A 1 95 ? -4.226 -12.225 -16.211 1.00 96.56 95 PHE A C 1
ATOM 754 O O . PHE A 1 95 ? -3.125 -12.668 -15.874 1.00 96.56 95 PHE A O 1
ATOM 761 N N . GLU A 1 96 ? -4.379 -11.450 -17.268 1.00 98.19 96 GLU A N 1
ATOM 762 C CA . GLU A 1 96 ? -3.272 -10.856 -17.991 1.00 98.19 96 GLU A CA 1
ATOM 763 C C . GLU A 1 96 ? -2.934 -9.486 -17.397 1.00 98.19 96 GLU A C 1
ATOM 765 O O . GLU A 1 96 ? -3.753 -8.563 -17.412 1.00 98.19 96 GLU A O 1
ATOM 770 N N . LEU A 1 97 ? -1.716 -9.346 -16.874 1.00 97.81 97 LEU A N 1
ATOM 771 C CA . LEU A 1 97 ? -1.190 -8.065 -16.423 1.00 97.81 97 LEU A CA 1
ATOM 772 C C . LEU A 1 97 ? -0.489 -7.378 -17.592 1.00 97.81 97 LEU A C 1
ATOM 774 O O . LEU A 1 97 ? 0.405 -7.956 -18.211 1.00 97.81 97 LEU A O 1
ATOM 778 N N . THR A 1 98 ? -0.857 -6.126 -17.860 1.00 98.50 98 THR A N 1
ATOM 779 C CA . THR A 1 98 ? -0.044 -5.229 -18.689 1.00 98.50 98 THR A CA 1
ATOM 780 C C . THR A 1 98 ? 0.430 -4.050 -17.851 1.00 98.50 98 THR A C 1
ATOM 782 O O . THR A 1 98 ? -0.380 -3.340 -17.256 1.00 98.50 98 THR A O 1
ATOM 785 N N . VAL A 1 99 ? 1.742 -3.829 -17.833 1.00 98.12 99 VAL A N 1
ATOM 786 C CA . VAL A 1 99 ? 2.389 -2.685 -17.182 1.00 98.12 99 VAL A CA 1
ATOM 787 C C . VAL A 1 99 ? 3.004 -1.812 -18.262 1.00 98.12 99 VAL A C 1
ATOM 789 O O . VAL A 1 99 ? 3.808 -2.299 -19.055 1.00 98.12 99 VAL A O 1
ATOM 792 N N . LYS A 1 100 ? 2.656 -0.525 -18.284 1.00 98.31 100 LYS A N 1
ATOM 793 C CA . LYS A 1 100 ? 3.367 0.486 -19.073 1.00 98.31 100 LYS A CA 1
ATOM 794 C C . LYS A 1 100 ? 4.176 1.360 -18.125 1.00 98.31 100 LYS A C 1
ATOM 796 O O . LYS A 1 100 ? 3.602 2.186 -17.425 1.00 98.31 100 LYS A O 1
ATOM 801 N N . ALA A 1 101 ? 5.484 1.147 -18.084 1.00 98.00 101 ALA A N 1
ATOM 802 C CA . ALA A 1 101 ? 6.410 1.908 -17.256 1.00 98.00 101 ALA A CA 1
ATOM 803 C C . ALA A 1 101 ? 6.959 3.106 -18.035 1.00 98.00 101 ALA A C 1
ATOM 805 O O . ALA A 1 101 ? 7.563 2.941 -19.097 1.00 98.00 101 ALA A O 1
ATOM 806 N N . HIS A 1 102 ? 6.735 4.305 -17.504 1.00 97.69 102 HIS A N 1
ATOM 807 C CA . HIS A 1 102 ? 7.193 5.560 -18.090 1.00 97.69 102 HIS A CA 1
ATOM 808 C C . HIS A 1 102 ? 8.452 6.010 -17.367 1.00 97.69 102 HIS A C 1
ATOM 810 O O . HIS A 1 102 ? 8.424 6.232 -16.157 1.00 97.69 102 HIS A O 1
ATOM 816 N N . THR A 1 103 ? 9.551 6.136 -18.102 1.00 97.06 103 THR A N 1
ATOM 817 C CA . THR A 1 103 ? 10.837 6.572 -17.554 1.00 97.06 103 THR A CA 1
ATOM 818 C C . THR A 1 103 ? 11.266 7.886 -18.186 1.00 97.06 103 THR A C 1
ATOM 820 O O . THR A 1 103 ? 11.031 8.115 -19.372 1.00 97.06 103 THR A O 1
ATOM 823 N N . SER A 1 104 ? 11.939 8.732 -17.421 1.00 97.06 104 SER A N 1
ATOM 824 C CA . SER A 1 104 ? 12.502 9.990 -17.910 1.00 97.06 104 SER A CA 1
ATOM 825 C C . SER A 1 104 ? 13.470 9.785 -19.081 1.00 97.06 104 SER A C 1
ATOM 827 O O . SER A 1 104 ? 14.241 8.822 -19.127 1.00 97.06 104 SER A O 1
ATOM 829 N N . GLY A 1 105 ? 13.437 10.702 -20.050 1.00 94.38 105 GLY A N 1
ATOM 830 C CA . GLY A 1 105 ? 14.321 10.668 -21.219 1.00 94.38 105 GLY A CA 1
ATOM 831 C C . GLY A 1 105 ? 14.097 9.490 -22.179 1.00 94.38 105 GLY A C 1
ATOM 832 O O . GLY A 1 105 ? 14.946 9.261 -23.039 1.00 94.38 105 GLY A O 1
ATOM 833 N N . VAL A 1 106 ? 12.984 8.758 -22.042 1.00 96.81 106 VAL A N 1
ATOM 834 C CA . VAL A 1 106 ? 12.541 7.706 -22.970 1.00 96.81 106 VAL A CA 1
ATOM 835 C C . VAL A 1 106 ? 11.167 8.087 -23.511 1.00 96.81 106 VAL A C 1
ATOM 837 O O . VAL A 1 106 ? 10.258 8.386 -22.738 1.00 96.81 106 VAL A O 1
ATOM 840 N N . LYS A 1 107 ? 11.008 8.102 -24.837 1.00 95.50 107 LYS A N 1
ATOM 841 C CA . LYS A 1 107 ? 9.797 8.634 -25.481 1.00 95.50 107 LYS A CA 1
ATOM 842 C C . LYS A 1 107 ? 8.578 7.733 -25.287 1.00 95.50 107 LYS A C 1
ATOM 844 O O . LYS A 1 107 ? 7.503 8.219 -24.946 1.00 95.50 107 LYS A O 1
ATOM 849 N N . ASP A 1 108 ? 8.745 6.433 -25.522 1.00 97.31 108 ASP A N 1
ATOM 850 C CA . ASP A 1 108 ? 7.657 5.455 -25.459 1.00 97.31 108 ASP A CA 1
ATOM 851 C C . ASP A 1 108 ? 7.773 4.576 -24.210 1.00 97.31 108 ASP A C 1
ATOM 853 O O . ASP A 1 108 ? 8.851 4.032 -23.948 1.00 97.31 108 ASP A O 1
ATOM 857 N N . PRO A 1 109 ? 6.671 4.304 -23.487 1.00 97.94 109 PRO A N 1
ATOM 858 C CA . PRO A 1 109 ? 6.731 3.521 -22.260 1.00 97.94 109 PRO A CA 1
ATOM 859 C C . PRO A 1 109 ? 7.211 2.094 -22.510 1.00 97.94 109 PRO A C 1
ATOM 861 O O . PRO A 1 109 ? 6.914 1.472 -23.542 1.00 97.94 109 PRO A O 1
ATOM 864 N N . PHE A 1 110 ? 7.889 1.518 -21.524 1.00 98.56 110 PHE A N 1
ATOM 865 C CA . PHE A 1 110 ? 8.192 0.096 -21.522 1.00 98.56 110 PHE A CA 1
ATOM 866 C C . PHE A 1 110 ? 6.907 -0.683 -21.242 1.00 98.56 110 PHE A C 1
ATOM 868 O O . PHE A 1 110 ? 6.332 -0.565 -20.167 1.00 98.56 110 PHE A O 1
ATOM 875 N N . THR A 1 111 ? 6.433 -1.459 -22.218 1.00 98.50 111 THR A N 1
ATOM 876 C CA . THR A 1 111 ? 5.244 -2.305 -22.070 1.00 98.50 111 THR A CA 1
ATOM 877 C C . THR A 1 111 ? 5.649 -3.740 -21.753 1.00 98.50 111 THR A C 1
ATOM 879 O O . THR A 1 111 ? 6.268 -4.406 -22.581 1.00 98.50 111 THR A O 1
ATOM 882 N N . PHE A 1 112 ? 5.270 -4.215 -20.571 1.00 98.50 112 PHE A N 1
ATOM 883 C CA . PHE A 1 112 ? 5.407 -5.605 -20.149 1.00 98.50 112 PHE A CA 1
ATOM 884 C C . PHE A 1 112 ? 4.036 -6.255 -20.105 1.00 98.50 112 PHE A C 1
ATOM 886 O O . PHE A 1 112 ? 3.063 -5.632 -19.679 1.00 98.50 112 PHE A O 1
ATOM 893 N N . LYS A 1 113 ? 3.972 -7.509 -20.540 1.00 98.19 113 LYS A N 1
ATOM 894 C CA . LYS A 1 113 ? 2.739 -8.275 -20.636 1.00 98.19 113 LYS A CA 1
ATOM 895 C C . LYS A 1 113 ? 3.003 -9.692 -20.147 1.00 98.19 113 LYS A C 1
ATOM 897 O O . LYS A 1 113 ? 3.866 -10.366 -20.703 1.00 98.19 113 LYS A O 1
ATOM 902 N N . LEU A 1 114 ? 2.300 -10.124 -19.105 1.00 97.38 114 LEU A N 1
ATOM 903 C CA . LEU A 1 114 ? 2.518 -11.433 -18.495 1.00 97.38 114 LEU A CA 1
ATOM 904 C C . LEU A 1 114 ? 1.228 -12.030 -17.917 1.00 97.38 114 LEU A C 1
ATOM 906 O O . LEU A 1 114 ? 0.395 -11.295 -17.380 1.00 97.38 114 LEU A O 1
ATOM 910 N N . PRO A 1 115 ? 1.057 -13.361 -17.997 1.00 97.81 115 PRO A N 1
ATOM 911 C CA . PRO A 1 115 ? -0.010 -14.043 -17.288 1.00 97.81 115 PRO A CA 1
ATOM 912 C C . PRO A 1 115 ? 0.324 -14.080 -15.795 1.00 97.81 115 PRO A C 1
ATOM 914 O O . PRO A 1 115 ? 1.344 -14.636 -15.390 1.00 97.81 115 PRO A O 1
ATOM 917 N N . VAL A 1 116 ? -0.558 -13.526 -14.973 1.00 97.38 116 VAL A N 1
ATOM 918 C CA . VAL A 1 116 ? -0.442 -13.563 -13.516 1.00 97.38 116 VAL A CA 1
ATOM 919 C C . VAL A 1 116 ? -1.398 -14.613 -12.982 1.00 97.38 116 VAL A C 1
ATOM 921 O O . VAL A 1 116 ? -2.574 -14.645 -13.344 1.00 97.38 116 VAL A O 1
ATOM 924 N N . LYS A 1 117 ? -0.894 -15.482 -12.107 1.00 96.25 117 LYS A N 1
ATOM 925 C CA . LYS A 1 117 ? -1.684 -16.484 -11.388 1.00 96.25 117 LYS A CA 1
ATOM 926 C C . LYS A 1 117 ? -1.517 -16.281 -9.895 1.00 96.25 117 LYS A C 1
ATOM 928 O O . LYS A 1 117 ? -0.434 -15.944 -9.430 1.00 96.25 117 LYS A O 1
ATOM 933 N N . LYS A 1 118 ? -2.589 -16.518 -9.142 1.00 94.31 118 LYS A N 1
ATOM 934 C CA . LYS A 1 118 ? -2.546 -16.476 -7.683 1.00 94.31 118 LYS A CA 1
ATOM 935 C C . LYS A 1 118 ? -1.555 -17.528 -7.177 1.00 94.31 118 LYS A C 1
ATOM 937 O O . LYS A 1 118 ? -1.746 -18.715 -7.426 1.00 94.31 118 LYS A O 1
ATOM 942 N N . GLN A 1 119 ? -0.537 -17.083 -6.449 1.00 94.06 119 GLN A N 1
ATOM 943 C CA . GLN A 1 119 ? 0.515 -17.922 -5.870 1.00 94.06 119 GLN A CA 1
ATOM 944 C C . GLN A 1 119 ? 0.213 -18.325 -4.422 1.00 94.06 119 GLN A C 1
ATOM 946 O O . GLN A 1 119 ? 0.692 -19.360 -3.969 1.00 94.06 119 GLN A O 1
ATOM 951 N N . ALA A 1 120 ? -0.602 -17.557 -3.687 1.00 87.06 120 ALA A N 1
ATOM 952 C CA . ALA A 1 120 ? -0.948 -17.919 -2.312 1.00 87.06 120 ALA A CA 1
ATOM 953 C C . ALA A 1 120 ? -1.871 -19.158 -2.268 1.00 87.06 120 ALA A C 1
ATOM 955 O O . ALA A 1 120 ? -2.982 -19.110 -2.822 1.00 87.06 120 ALA A O 1
ATOM 956 N N . PRO A 1 121 ? -1.460 -20.243 -1.577 1.00 79.88 121 PRO A N 1
ATOM 957 C CA . PRO A 1 121 ? -2.190 -21.509 -1.569 1.00 79.88 121 PRO A CA 1
ATOM 958 C C . PRO A 1 121 ? -3.514 -21.408 -0.807 1.00 79.88 121 PRO A C 1
ATOM 960 O O . PRO A 1 121 ? -4.516 -21.985 -1.225 1.00 79.88 121 PRO A O 1
ATOM 963 N N . GLN A 1 122 ? -3.537 -20.646 0.290 1.00 80.69 122 GLN A N 1
ATOM 964 C CA . GLN A 1 122 ? -4.711 -20.443 1.134 1.00 80.69 122 GLN A CA 1
ATOM 965 C C . GLN A 1 122 ? -4.755 -19.018 1.681 1.00 80.69 122 GLN A C 1
ATOM 967 O O . GLN A 1 122 ? -3.714 -18.395 1.896 1.00 80.69 122 GLN A O 1
ATOM 972 N N . ASN A 1 123 ? -5.978 -18.536 1.913 1.00 84.06 123 ASN A N 1
ATOM 973 C CA . ASN A 1 123 ? -6.245 -17.242 2.528 1.00 84.06 123 ASN A CA 1
ATOM 974 C C . ASN A 1 123 ? -7.163 -17.482 3.727 1.00 84.06 123 ASN A C 1
ATOM 976 O O . ASN A 1 123 ? -8.197 -18.138 3.580 1.00 84.06 123 ASN A O 1
ATOM 980 N N . THR A 1 124 ? -6.826 -16.917 4.881 1.00 83.38 124 THR A N 1
ATOM 981 C CA . THR A 1 124 ? -7.751 -16.866 6.016 1.00 83.38 124 THR A CA 1
ATOM 982 C C . THR A 1 124 ? -8.582 -15.605 5.875 1.00 83.38 124 THR A C 1
ATOM 984 O O . THR A 1 124 ? -8.040 -14.502 5.934 1.00 83.38 124 THR A O 1
ATOM 987 N N . VAL A 1 125 ? -9.891 -15.757 5.667 1.00 83.06 125 VAL A N 1
ATOM 988 C CA . VAL A 1 125 ? -10.803 -14.622 5.490 1.00 83.06 125 VAL A CA 1
ATOM 989 C C . VAL A 1 125 ? -11.793 -14.575 6.641 1.00 83.06 125 VAL A C 1
ATOM 991 O O . VAL A 1 125 ? -12.673 -15.427 6.757 1.00 83.06 125 VAL A O 1
ATOM 994 N N . LEU A 1 126 ? -11.698 -13.529 7.456 1.00 80.44 126 LEU A N 1
ATOM 995 C CA . LEU A 1 126 ? -12.767 -13.163 8.372 1.00 80.44 126 LEU A CA 1
ATOM 996 C C . LEU A 1 126 ? -13.804 -12.367 7.577 1.00 80.44 126 LEU A C 1
ATOM 998 O O . LEU A 1 126 ? -13.585 -11.208 7.229 1.00 80.44 126 LEU A O 1
ATOM 1002 N N . SER A 1 127 ? -14.909 -13.029 7.234 1.00 65.75 127 SER A N 1
ATOM 1003 C CA . SER A 1 127 ? -15.951 -12.494 6.347 1.00 65.75 127 SER A CA 1
ATOM 1004 C C . SER A 1 127 ? -17.176 -11.942 7.078 1.00 65.75 127 SER A C 1
ATOM 1006 O O . SER A 1 127 ? -18.027 -11.306 6.456 1.00 65.75 127 SER A O 1
ATOM 1008 N N . LYS A 1 128 ? -17.292 -12.175 8.391 1.00 81.69 128 LYS A N 1
ATOM 1009 C CA . LYS A 1 128 ? -18.370 -11.606 9.206 1.00 81.69 128 LYS A CA 1
ATOM 1010 C C . LYS A 1 128 ? -17.940 -10.253 9.747 1.00 81.69 128 LYS A C 1
ATOM 1012 O O . LYS A 1 128 ? -16.919 -10.156 10.419 1.00 81.69 128 LYS A O 1
ATOM 1017 N N . ALA A 1 129 ? -18.751 -9.234 9.486 1.00 88.38 129 ALA A N 1
ATOM 1018 C CA . ALA A 1 129 ? -18.501 -7.906 10.013 1.00 88.38 129 ALA A CA 1
ATOM 1019 C C . ALA A 1 129 ? -18.596 -7.900 11.548 1.00 88.38 129 ALA A C 1
ATOM 1021 O O . ALA A 1 129 ? -19.551 -8.433 12.116 1.00 88.38 129 ALA A O 1
ATOM 1022 N N . VAL A 1 130 ? -17.629 -7.266 12.211 1.00 93.38 130 VAL A N 1
ATOM 1023 C CA . VAL A 1 130 ? -17.588 -7.127 13.674 1.00 93.38 130 VAL A CA 1
ATOM 1024 C C . VAL A 1 130 ? -17.553 -5.649 14.035 1.00 93.38 130 VAL A C 1
ATOM 1026 O O . VAL A 1 130 ? -16.763 -4.883 13.486 1.00 93.38 130 VAL A O 1
ATOM 1029 N N . VAL A 1 131 ? -18.427 -5.241 14.956 1.00 94.94 131 VAL A N 1
ATOM 1030 C CA . VAL A 1 131 ? -18.584 -3.843 15.373 1.00 94.94 131 VAL A CA 1
ATOM 1031 C C . VAL A 1 131 ? -17.987 -3.642 16.763 1.00 94.94 131 VAL A C 1
ATOM 1033 O O . VAL A 1 131 ? -18.341 -4.359 17.696 1.00 94.94 131 VAL A O 1
ATOM 1036 N N . LYS A 1 132 ? -17.156 -2.609 16.923 1.00 96.06 132 LYS A N 1
ATOM 1037 C CA . LYS A 1 132 ? -16.708 -2.088 18.220 1.00 96.06 132 LYS A CA 1
ATOM 1038 C C . LYS A 1 132 ? -17.344 -0.717 18.454 1.00 96.06 132 LYS A C 1
ATOM 1040 O O . LYS A 1 132 ? -17.352 0.126 17.556 1.00 96.06 132 LYS A O 1
ATOM 1045 N N . LYS A 1 133 ? -17.885 -0.495 19.654 1.00 94.19 133 LYS A N 1
ATOM 1046 C CA . LYS A 1 133 ? -18.506 0.772 20.075 1.00 94.19 133 LYS A CA 1
ATOM 1047 C C . LYS A 1 133 ? -17.877 1.264 21.377 1.00 94.19 133 LYS A C 1
ATOM 1049 O O . LYS A 1 133 ? -17.631 0.451 22.263 1.00 94.19 133 LYS A O 1
ATOM 1054 N N . ALA A 1 134 ? -17.692 2.576 21.500 1.00 90.75 134 ALA A N 1
ATOM 1055 C CA . ALA A 1 134 ? -17.443 3.251 22.774 1.00 90.75 134 ALA A CA 1
ATOM 1056 C C . ALA A 1 134 ? -18.100 4.639 22.749 1.00 90.75 134 ALA A C 1
ATOM 1058 O O . ALA A 1 134 ? -17.700 5.523 21.987 1.00 90.75 134 ALA A O 1
ATOM 1059 N N . GLY A 1 135 ? -19.147 4.818 23.559 1.00 88.62 135 GLY A N 1
ATOM 1060 C CA . GLY A 1 135 ? -19.968 6.030 23.540 1.00 88.62 135 GLY A CA 1
ATOM 1061 C C . GLY A 1 135 ? -20.530 6.320 22.144 1.00 88.62 135 GLY A C 1
ATOM 1062 O O . GLY A 1 135 ? -21.171 5.466 21.533 1.00 88.62 135 GLY A O 1
ATOM 1063 N N . ASN A 1 136 ? -20.251 7.521 21.630 1.00 90.38 136 ASN A N 1
ATOM 1064 C CA . ASN A 1 136 ? -20.702 7.974 20.311 1.00 90.38 136 ASN A CA 1
ATOM 1065 C C . ASN A 1 136 ? -19.792 7.529 19.160 1.00 90.38 136 ASN A C 1
ATOM 1067 O O . ASN A 1 136 ? -20.090 7.845 18.010 1.00 90.38 136 ASN A O 1
ATOM 1071 N N . PHE A 1 137 ? -18.688 6.837 19.441 1.00 93.31 137 PHE A N 1
ATOM 1072 C CA . PHE A 1 137 ? -17.783 6.320 18.424 1.00 93.31 137 PHE A CA 1
ATOM 1073 C C . PHE A 1 137 ? -18.065 4.850 18.134 1.00 93.31 137 PHE A C 1
ATOM 1075 O O . PHE A 1 137 ? -18.354 4.050 19.029 1.00 93.31 137 PHE A O 1
ATOM 1082 N N . SER A 1 138 ? -17.926 4.476 16.866 1.00 94.50 138 SER A N 1
ATOM 1083 C CA . SER A 1 138 ? -17.948 3.078 16.458 1.00 94.50 138 SER A CA 1
ATOM 1084 C C . SER A 1 138 ? -17.080 2.849 15.235 1.00 94.50 138 SER A C 1
ATOM 1086 O O . SER A 1 138 ? -16.983 3.719 14.368 1.00 94.50 138 SER A O 1
ATOM 1088 N N . TYR A 1 139 ? -16.518 1.651 15.128 1.00 94.94 139 TYR A N 1
ATOM 1089 C CA . TYR A 1 139 ? -15.990 1.157 13.867 1.00 94.94 139 TYR A CA 1
ATOM 1090 C C . TYR A 1 139 ? -16.431 -0.279 13.615 1.00 94.94 139 TYR A C 1
ATOM 1092 O O . TYR A 1 139 ? -16.713 -1.045 14.536 1.00 94.94 139 TYR A O 1
ATOM 1100 N N . THR A 1 140 ? -16.535 -0.617 12.338 1.00 94.25 140 THR A N 1
ATOM 1101 C CA . THR A 1 140 ? -16.920 -1.939 11.856 1.00 94.25 140 THR A CA 1
ATOM 1102 C C . THR A 1 140 ? -15.778 -2.500 11.036 1.00 94.25 140 THR A C 1
ATOM 1104 O O . THR A 1 140 ? -15.485 -1.965 9.967 1.00 94.25 140 THR A O 1
ATOM 1107 N N . VAL A 1 141 ? -15.159 -3.574 11.520 1.00 93.81 141 VAL A N 1
ATOM 1108 C CA . VAL A 1 141 ? -14.256 -4.396 10.713 1.00 93.81 141 VAL A CA 1
ATOM 1109 C C . VAL A 1 141 ? -15.125 -5.187 9.756 1.00 93.81 141 VAL A C 1
ATOM 1111 O O . VAL A 1 141 ? -15.944 -5.991 10.189 1.00 93.81 141 VAL A O 1
ATOM 1114 N N . LYS A 1 142 ? -15.003 -4.906 8.461 1.00 89.50 142 LYS A N 1
ATOM 1115 C CA . LYS A 1 142 ? -15.819 -5.531 7.415 1.00 89.50 142 LYS A CA 1
ATOM 1116 C C . LYS A 1 142 ? -15.197 -6.829 6.932 1.00 89.50 142 LYS A C 1
ATOM 1118 O O . LYS A 1 142 ? -15.917 -7.794 6.692 1.00 89.50 142 LYS A O 1
ATOM 1123 N N . ARG A 1 143 ? -13.875 -6.825 6.774 1.00 89.19 143 ARG A N 1
ATOM 1124 C CA . ARG A 1 143 ? -13.116 -7.957 6.260 1.00 89.19 143 ARG A CA 1
ATOM 1125 C C . ARG A 1 143 ? -11.693 -7.911 6.787 1.00 89.19 143 ARG A C 1
ATOM 1127 O O . ARG A 1 143 ? -11.080 -6.846 6.842 1.00 89.19 143 ARG A O 1
ATOM 1134 N N . VAL A 1 144 ? -11.174 -9.087 7.115 1.00 91.06 144 VAL A N 1
ATOM 1135 C CA . VAL A 1 144 ? -9.734 -9.312 7.229 1.00 91.06 144 VAL A CA 1
ATOM 1136 C C . VAL A 1 144 ? -9.366 -10.468 6.325 1.00 91.06 144 VAL A C 1
ATOM 1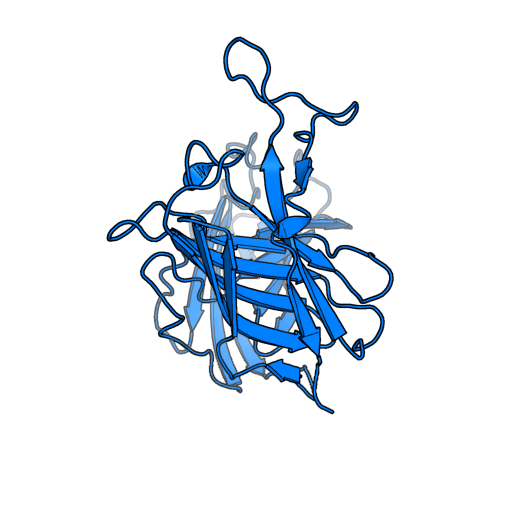138 O O . VAL A 1 144 ? -10.040 -11.495 6.337 1.00 91.06 144 VAL A O 1
ATOM 1141 N N . GLU A 1 145 ? -8.313 -10.299 5.540 1.00 90.88 145 GLU A N 1
ATOM 1142 C CA . GLU A 1 145 ? -7.779 -11.338 4.669 1.00 90.88 145 GLU A CA 1
ATOM 1143 C C . GLU A 1 145 ? -6.288 -11.506 4.937 1.00 90.88 145 GLU A C 1
ATOM 1145 O O . GLU A 1 145 ? -5.514 -10.568 4.762 1.00 90.88 145 GLU A O 1
ATOM 1150 N N . LEU A 1 146 ? -5.895 -12.694 5.393 1.00 92.19 146 LEU A N 1
ATOM 1151 C CA . LEU A 1 146 ? -4.509 -13.039 5.687 1.00 92.19 146 LEU A CA 1
ATOM 1152 C C . LEU A 1 146 ? -3.993 -14.021 4.645 1.00 92.19 146 LEU A C 1
ATOM 1154 O O . LEU A 1 146 ? -4.634 -15.037 4.367 1.00 92.19 146 LEU A O 1
ATOM 1158 N N . THR A 1 147 ? -2.816 -13.735 4.109 1.00 91.50 147 THR A N 1
ATOM 1159 C CA . THR A 1 147 ? -2.077 -14.610 3.198 1.00 91.50 147 THR A CA 1
ATOM 1160 C C . THR A 1 147 ? -0.657 -14.808 3.738 1.00 91.50 147 THR A C 1
ATOM 1162 O O . THR A 1 147 ? -0.222 -14.049 4.608 1.00 91.50 147 THR A O 1
ATOM 1165 N N . PRO A 1 148 ? 0.116 -15.773 3.210 1.00 90.62 148 PRO A N 1
ATOM 1166 C CA . PRO A 1 148 ? 1.530 -15.903 3.568 1.00 90.62 148 PRO A CA 1
ATOM 1167 C C . PRO A 1 148 ? 2.378 -14.657 3.259 1.00 90.62 148 PRO A C 1
ATOM 1169 O O . PRO A 1 148 ? 3.460 -14.506 3.820 1.00 90.62 148 PRO A O 1
ATOM 1172 N N . TYR A 1 149 ? 1.903 -13.760 2.388 1.00 91.75 149 TYR A N 1
ATOM 1173 C CA . TYR A 1 149 ? 2.695 -12.644 1.865 1.00 91.75 149 TYR A CA 1
ATOM 1174 C C . TYR A 1 149 ? 2.200 -11.252 2.276 1.00 91.75 149 TYR A C 1
ATOM 1176 O O . TYR A 1 149 ? 2.956 -10.284 2.193 1.00 91.75 149 TYR A O 1
ATOM 1184 N N . SER A 1 150 ? 0.937 -11.124 2.679 1.00 93.19 150 SER A N 1
ATOM 1185 C CA . SER A 1 150 ? 0.347 -9.864 3.133 1.00 93.19 150 SER A CA 1
ATOM 1186 C C . SER A 1 150 ? -0.911 -10.088 3.970 1.00 93.19 150 SER A C 1
ATOM 1188 O O . SER A 1 150 ? -1.540 -11.151 3.914 1.00 93.19 150 SER A O 1
ATOM 1190 N N . SER A 1 151 ? -1.291 -9.054 4.716 1.00 93.75 151 SER A N 1
ATOM 1191 C CA . SER A 1 151 ? -2.548 -8.987 5.464 1.00 93.75 151 SER A CA 1
ATOM 1192 C C . SER A 1 151 ? -3.343 -7.767 5.008 1.00 93.75 151 SER A C 1
ATOM 1194 O O . SER A 1 151 ? -2.772 -6.687 4.900 1.00 93.75 151 SER A O 1
ATOM 1196 N N . ARG A 1 152 ? -4.649 -7.889 4.769 1.00 91.69 152 ARG A N 1
ATOM 1197 C CA . ARG A 1 152 ? -5.513 -6.763 4.377 1.00 91.69 152 ARG A CA 1
ATOM 1198 C C . ARG A 1 152 ? -6.640 -6.564 5.381 1.00 91.69 152 ARG A C 1
ATOM 1200 O O . ARG A 1 152 ? -7.288 -7.531 5.783 1.00 91.69 152 ARG A O 1
ATOM 1207 N N . LEU A 1 153 ? -6.865 -5.314 5.770 1.00 91.88 153 LEU A N 1
ATOM 1208 C CA . LEU A 1 153 ? -7.886 -4.879 6.719 1.00 91.88 153 LEU A CA 1
ATOM 1209 C C . LEU A 1 153 ? -8.811 -3.870 6.040 1.00 91.88 153 LEU A C 1
ATOM 1211 O O . LEU A 1 153 ? -8.373 -2.796 5.630 1.00 91.88 153 LEU A O 1
ATOM 1215 N N . GLU A 1 154 ? -10.098 -4.201 5.982 1.00 90.31 154 GLU A N 1
ATOM 1216 C CA . GLU A 1 154 ? -11.148 -3.299 5.512 1.00 90.31 154 GLU A CA 1
ATOM 1217 C C . GLU A 1 154 ? -12.069 -2.935 6.678 1.00 90.31 154 GLU A C 1
ATOM 1219 O O . GLU A 1 154 ? -12.675 -3.811 7.310 1.00 90.31 154 GLU A O 1
ATOM 1224 N N . LEU A 1 155 ? -12.225 -1.640 6.959 1.00 92.06 155 LEU A N 1
ATOM 1225 C CA . LEU A 1 155 ? -13.107 -1.171 8.027 1.00 92.06 155 LEU A CA 1
ATOM 1226 C C . LEU A 1 155 ? -13.754 0.186 7.727 1.00 92.06 155 LEU A C 1
ATOM 1228 O O . LEU A 1 155 ? -13.387 0.904 6.798 1.00 92.06 155 LEU A O 1
ATOM 1232 N N . ALA A 1 156 ? -14.764 0.532 8.522 1.00 91.19 156 ALA A N 1
ATOM 1233 C CA . ALA A 1 156 ? -15.410 1.841 8.501 1.00 91.19 156 ALA A CA 1
ATOM 1234 C C . ALA A 1 156 ? -15.550 2.384 9.920 1.00 91.19 156 ALA A C 1
ATOM 1236 O O . ALA A 1 156 ? -16.054 1.668 10.783 1.00 91.19 156 ALA A O 1
ATOM 1237 N N . ALA A 1 157 ? -15.163 3.635 10.152 1.00 92.62 157 ALA A N 1
ATOM 1238 C CA . ALA A 1 157 ? -15.302 4.319 11.434 1.00 92.62 157 ALA A CA 1
ATOM 1239 C C . ALA A 1 157 ? -16.259 5.509 11.323 1.00 92.62 157 ALA A C 1
ATOM 1241 O O . ALA A 1 157 ? -16.328 6.169 10.287 1.00 92.62 157 ALA A O 1
ATOM 1242 N N . GLN A 1 158 ? -16.992 5.798 12.394 1.00 92.50 158 GLN A N 1
ATOM 1243 C CA . GLN A 1 158 ? -17.914 6.928 12.460 1.00 92.50 158 GLN A CA 1
ATOM 1244 C C . GLN A 1 158 ? -18.113 7.422 13.893 1.00 92.50 158 GLN A C 1
ATOM 1246 O O . GLN A 1 158 ? -17.864 6.700 14.863 1.00 92.50 158 GLN A O 1
ATOM 1251 N N . GLY A 1 159 ? -18.653 8.633 14.005 1.00 89.75 159 GLY A N 1
ATOM 1252 C CA . GLY A 1 159 ? -18.965 9.254 15.286 1.00 89.75 159 GLY A CA 1
ATOM 1253 C C . GLY A 1 159 ? -17.757 9.918 15.943 1.00 89.75 159 GLY A C 1
ATOM 1254 O O . GLY A 1 159 ? -16.764 10.204 15.277 1.00 89.75 159 GLY A O 1
ATOM 1255 N N . ALA A 1 160 ? -17.863 10.203 17.241 1.00 86.31 160 ALA A N 1
ATOM 1256 C CA . ALA A 1 160 ? -16.887 11.006 17.979 1.00 86.31 160 ALA A CA 1
ATOM 1257 C C . ALA A 1 160 ? -16.357 10.264 19.209 1.00 86.31 160 ALA A C 1
ATOM 1259 O O . ALA A 1 160 ? -17.132 9.684 19.971 1.00 86.31 160 ALA A O 1
ATOM 1260 N N . HIS A 1 161 ? -15.042 10.332 19.416 1.00 88.25 161 HIS A N 1
ATOM 1261 C CA . HIS A 1 161 ? -14.356 9.801 20.592 1.00 88.25 161 HIS A CA 1
ATOM 1262 C C . HIS A 1 161 ? -13.585 10.931 21.284 1.00 88.25 161 HIS A C 1
ATOM 1264 O O . HIS A 1 161 ? -13.046 11.804 20.609 1.00 88.25 161 HIS A O 1
ATOM 1270 N N . LYS A 1 162 ? -13.471 10.905 22.618 1.00 86.00 162 LYS A N 1
ATOM 1271 C CA . LYS A 1 162 ? -12.779 11.948 23.409 1.00 86.00 162 LYS A CA 1
ATOM 1272 C C . LYS A 1 162 ? -11.350 12.247 22.923 1.00 86.00 162 LYS A C 1
ATOM 1274 O O . LYS A 1 162 ? -10.898 13.384 22.995 1.00 86.00 162 LYS A O 1
ATOM 1279 N N . GLN A 1 163 ? -10.656 11.230 22.405 1.00 84.31 163 GLN A N 1
ATOM 1280 C CA . GLN A 1 163 ? -9.293 11.329 21.867 1.00 84.31 163 GLN A CA 1
ATOM 1281 C C . GLN A 1 163 ? -9.243 11.450 20.333 1.00 84.31 163 GLN A C 1
ATOM 1283 O O . GLN A 1 163 ? -8.166 11.648 19.781 1.00 84.31 163 GLN A O 1
ATOM 1288 N N . VAL A 1 164 ? -10.381 11.360 19.633 1.00 81.50 164 VAL A N 1
ATOM 1289 C CA . VAL A 1 164 ? -10.468 11.492 18.168 1.00 81.50 164 VAL A CA 1
ATOM 1290 C C . VAL A 1 164 ? -11.254 12.758 17.843 1.00 81.50 164 VAL A C 1
ATOM 1292 O O . VAL A 1 164 ? -12.478 12.735 17.724 1.00 81.50 164 VAL A O 1
ATOM 1295 N N . LYS A 1 165 ? -10.535 13.879 17.718 1.00 76.06 165 LYS A N 1
ATOM 1296 C CA . LYS A 1 165 ? -11.126 15.186 17.375 1.00 76.06 165 LYS A CA 1
ATOM 1297 C C . LYS A 1 165 ? -11.617 15.245 15.927 1.00 76.06 165 LYS A C 1
ATOM 1299 O O . LYS A 1 165 ? -12.645 15.848 15.651 1.00 76.06 165 LYS A O 1
ATOM 1304 N N . ASP A 1 166 ? -10.875 14.613 15.021 1.00 82.81 166 ASP A N 1
ATOM 1305 C CA . ASP A 1 166 ? -11.208 14.488 13.605 1.00 82.81 166 ASP A CA 1
ATOM 1306 C C . ASP A 1 166 ? -10.937 13.044 13.176 1.00 82.81 166 ASP A C 1
ATOM 1308 O O . ASP A 1 166 ? -9.852 12.507 13.428 1.00 82.81 166 ASP A O 1
ATOM 1312 N N . LEU A 1 167 ? -11.911 12.418 12.508 1.00 85.44 167 LEU A N 1
ATOM 1313 C CA . LEU A 1 167 ? -11.749 11.084 11.938 1.00 85.44 167 LEU A CA 1
ATOM 1314 C C . LEU A 1 167 ? -10.581 11.024 10.952 1.00 85.44 167 LEU A C 1
ATOM 1316 O O . LEU A 1 167 ? -10.050 9.936 10.778 1.00 85.44 167 LEU A O 1
ATOM 1320 N N . LYS A 1 168 ? -10.143 12.143 10.354 1.00 82.75 168 LYS A N 1
ATOM 1321 C CA . LYS A 1 168 ? -8.943 12.231 9.498 1.00 82.75 168 LYS A CA 1
ATOM 1322 C C . LYS A 1 168 ? -7.633 11.879 10.212 1.00 82.75 168 LYS A C 1
ATOM 1324 O O . LYS A 1 168 ? -6.694 11.431 9.559 1.00 82.75 168 LYS A O 1
ATOM 1329 N N . ASN A 1 169 ? -7.585 12.014 11.536 1.00 84.25 169 ASN A N 1
ATOM 1330 C CA . ASN A 1 169 ? -6.399 11.690 12.336 1.00 84.25 169 ASN A CA 1
ATOM 1331 C C . ASN A 1 169 ? -6.420 10.260 12.889 1.00 84.25 169 ASN A C 1
ATOM 1333 O O . ASN A 1 169 ? -5.453 9.828 13.509 1.00 84.25 169 ASN A O 1
ATOM 1337 N N . LEU A 1 170 ? -7.519 9.534 12.675 1.00 90.75 170 LEU A N 1
ATOM 1338 C CA . LEU A 1 170 ? -7.649 8.140 13.073 1.00 90.75 170 LEU A CA 1
ATOM 1339 C C . LEU A 1 170 ? -6.821 7.246 12.142 1.00 90.75 170 LEU A C 1
ATOM 1341 O O . LEU A 1 170 ? -6.913 7.370 10.921 1.00 90.75 170 LEU A O 1
ATOM 1345 N N . GLY A 1 171 ? -6.054 6.332 12.721 1.00 92.69 171 GLY A N 1
ATOM 1346 C CA . GLY A 1 171 ? -5.376 5.242 12.032 1.00 92.69 171 GLY A CA 1
ATOM 1347 C C . GLY A 1 171 ? -5.635 3.913 12.733 1.00 92.69 171 GLY A C 1
ATOM 1348 O O . GLY A 1 171 ? -6.222 3.874 13.818 1.00 92.69 171 GLY A O 1
ATOM 1349 N N . PHE A 1 172 ? -5.214 2.825 12.097 1.00 95.06 172 PHE A N 1
ATOM 1350 C CA . PHE A 1 172 ? -5.362 1.474 12.625 1.00 95.06 172 PHE A CA 1
ATOM 1351 C C . PHE A 1 172 ? -4.084 0.683 12.379 1.00 95.06 172 PHE A C 1
ATOM 1353 O O . PHE A 1 172 ? -3.557 0.684 11.268 1.00 95.06 172 PHE A O 1
ATOM 1360 N N . ASP A 1 173 ? -3.614 -0.009 13.408 1.00 96.56 173 ASP A N 1
ATOM 1361 C CA . ASP A 1 173 ? -2.604 -1.054 13.273 1.00 96.56 173 ASP A CA 1
ATOM 1362 C C . ASP A 1 173 ? -3.260 -2.427 13.430 1.00 96.56 173 ASP A C 1
ATOM 1364 O O . ASP A 1 173 ? -4.290 -2.578 14.096 1.00 96.56 173 ASP A O 1
ATOM 1368 N N . LEU A 1 174 ? -2.640 -3.433 12.818 1.00 96.38 174 LEU A N 1
ATOM 1369 C CA . LEU A 1 174 ? -3.020 -4.831 12.959 1.00 96.38 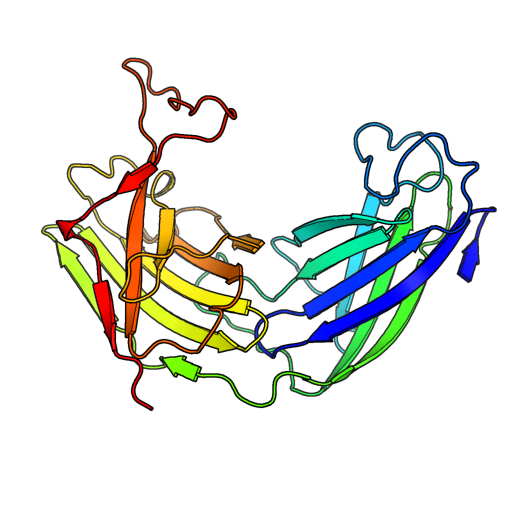174 LEU A CA 1
ATOM 1370 C C . LEU A 1 174 ? -1.913 -5.566 13.711 1.00 96.38 174 LEU A C 1
ATOM 1372 O O . LEU A 1 174 ? -0.751 -5.491 13.314 1.00 96.38 174 LEU A O 1
ATOM 1376 N N . ALA A 1 175 ? -2.270 -6.258 14.790 1.00 96.44 175 ALA A N 1
ATOM 1377 C CA . ALA A 1 175 ? -1.327 -6.991 15.625 1.00 96.44 175 ALA A CA 1
ATOM 1378 C C . ALA A 1 175 ? -1.739 -8.451 15.837 1.00 96.44 175 ALA A C 1
ATOM 1380 O O . ALA A 1 175 ? -2.907 -8.811 15.674 1.00 96.44 175 ALA A O 1
ATOM 1381 N N . ASP A 1 176 ? -0.780 -9.292 16.218 1.00 93.56 176 ASP A N 1
ATOM 1382 C CA . ASP A 1 176 ? -1.058 -10.636 16.725 1.00 93.56 176 ASP A CA 1
ATOM 1383 C C . ASP A 1 176 ? -1.462 -10.607 18.213 1.00 93.56 176 ASP A C 1
ATOM 1385 O O . ASP A 1 176 ? -1.466 -9.563 18.870 1.00 93.56 176 ASP A O 1
ATOM 1389 N N . SER A 1 177 ? -1.786 -11.775 18.774 1.00 89.75 177 SER A N 1
ATOM 1390 C CA . SER A 1 177 ? -2.156 -11.918 20.190 1.00 89.75 177 SER A CA 1
ATOM 1391 C C . SER A 1 177 ? -1.022 -11.613 21.179 1.00 89.75 177 SER A C 1
ATOM 1393 O O . SER A 1 177 ? -1.273 -11.556 22.379 1.00 89.75 177 SER A O 1
ATOM 1395 N N . LYS A 1 178 ? 0.221 -11.467 20.706 1.00 90.94 178 LYS A N 1
ATOM 1396 C CA . LYS A 1 178 ? 1.393 -11.102 21.515 1.00 90.94 178 LYS A CA 1
ATOM 1397 C C . LYS A 1 178 ? 1.685 -9.599 21.451 1.00 90.94 178 LYS A C 1
ATOM 1399 O O . LYS A 1 178 ? 2.592 -9.135 22.133 1.00 90.94 178 LYS A O 1
ATOM 1404 N N . GLY A 1 179 ? 0.924 -8.847 20.655 1.00 91.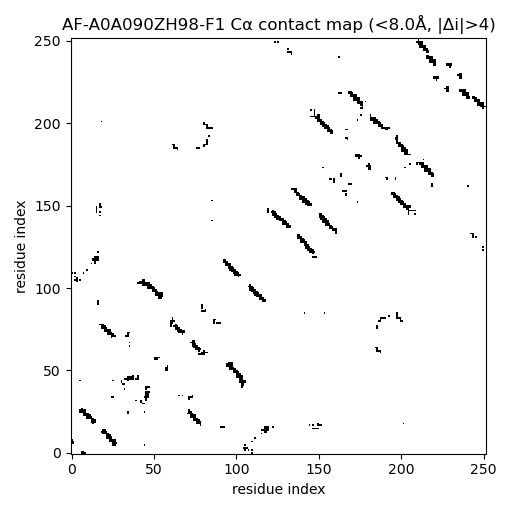31 179 GLY A N 1
ATOM 1405 C CA . GLY A 1 179 ? 1.095 -7.411 20.470 1.00 91.31 179 GLY A CA 1
ATOM 1406 C C . GLY A 1 179 ? 2.076 -7.032 19.360 1.00 91.31 179 GLY A C 1
ATOM 1407 O O . GLY A 1 179 ? 2.362 -5.844 19.213 1.00 91.31 179 GLY A O 1
ATOM 1408 N N . ASN A 1 180 ? 2.560 -7.988 18.557 1.00 93.56 180 ASN A N 1
ATOM 1409 C CA . ASN A 1 180 ? 3.425 -7.686 17.418 1.00 93.56 180 ASN A CA 1
ATOM 1410 C C . ASN A 1 180 ? 2.598 -7.051 16.301 1.00 93.56 180 ASN A C 1
ATOM 1412 O O . ASN A 1 180 ? 1.730 -7.702 15.719 1.00 93.56 180 ASN A O 1
ATOM 1416 N N . THR A 1 181 ? 2.869 -5.783 16.010 1.00 95.44 181 THR A N 1
ATOM 1417 C CA . THR A 1 181 ? 2.200 -5.005 14.963 1.00 95.44 181 THR A CA 1
ATOM 1418 C C . THR A 1 181 ? 2.836 -5.232 13.597 1.00 95.44 181 THR A C 1
ATOM 1420 O O . THR A 1 181 ? 4.060 -5.233 13.474 1.00 95.44 181 THR A O 1
ATOM 1423 N N . LEU A 1 182 ? 2.007 -5.348 12.564 1.00 96.00 182 LEU A N 1
ATOM 1424 C CA . LEU A 1 182 ? 2.444 -5.422 11.175 1.00 96.00 182 LEU A CA 1
ATOM 1425 C C . LEU A 1 182 ? 2.759 -4.038 10.597 1.00 96.00 182 LEU A C 1
ATOM 1427 O O . LEU A 1 182 ? 2.130 -3.039 10.954 1.00 96.00 182 LEU A O 1
ATOM 1431 N N . SER A 1 183 ? 3.693 -3.996 9.649 1.00 93.00 183 SER A N 1
ATOM 1432 C CA . SER A 1 183 ? 4.063 -2.768 8.943 1.00 93.00 183 SER A CA 1
ATOM 1433 C C . SER A 1 183 ? 3.115 -2.521 7.767 1.00 93.00 183 SER A C 1
ATOM 1435 O O . SER A 1 183 ? 2.819 -3.463 7.028 1.00 93.00 183 SER A O 1
ATOM 1437 N N . PRO A 1 184 ? 2.636 -1.283 7.554 1.00 90.88 184 PRO A N 1
ATOM 1438 C CA . PRO A 1 184 ? 1.799 -0.959 6.404 1.00 90.88 184 PRO A CA 1
ATOM 1439 C C . PRO A 1 184 ? 2.601 -1.046 5.096 1.00 90.88 184 PRO A C 1
ATOM 1441 O O . PRO A 1 184 ? 3.775 -0.694 5.048 1.00 90.88 184 PRO A O 1
ATOM 1444 N N . ILE A 1 185 ? 1.941 -1.499 4.031 1.00 89.44 185 ILE A N 1
ATOM 1445 C CA . ILE A 1 185 ? 2.464 -1.590 2.660 1.00 89.44 185 ILE A CA 1
ATOM 1446 C C . ILE A 1 185 ? 1.684 -0.649 1.743 1.00 89.44 185 ILE A C 1
ATOM 1448 O O . ILE A 1 185 ? 2.275 0.127 1.001 1.00 89.44 185 ILE A O 1
ATOM 1452 N N . LEU A 1 186 ? 0.350 -0.728 1.779 1.00 86.94 186 LEU A N 1
ATOM 1453 C CA . LEU A 1 186 ? -0.547 0.107 0.981 1.00 86.94 186 LEU A CA 1
ATOM 1454 C C . LEU A 1 186 ? -1.641 0.662 1.884 1.00 86.94 186 LEU A C 1
ATOM 1456 O O . LEU A 1 186 ? -2.153 -0.045 2.751 1.00 86.94 186 LEU A O 1
ATOM 1460 N N . GLN A 1 187 ? -2.031 1.907 1.650 1.00 81.19 187 GLN A N 1
ATOM 1461 C CA . GLN A 1 187 ? -3.158 2.523 2.336 1.00 81.19 187 GLN A CA 1
ATOM 1462 C C . GLN A 1 187 ? -3.937 3.391 1.354 1.00 81.19 187 GLN A C 1
ATOM 1464 O O . GLN A 1 187 ? -3.343 4.144 0.580 1.00 81.19 187 GLN A O 1
ATOM 1469 N N . ALA A 1 188 ? -5.260 3.315 1.412 1.00 71.44 188 ALA A N 1
ATOM 1470 C CA . ALA A 1 188 ? -6.135 4.290 0.783 1.00 71.44 188 ALA A CA 1
ATOM 1471 C C . ALA A 1 188 ? -6.896 5.017 1.882 1.00 71.44 188 ALA A C 1
ATOM 1473 O O . ALA A 1 188 ? -7.607 4.401 2.677 1.00 71.44 188 ALA A O 1
ATOM 1474 N N . ASN A 1 189 ? -6.697 6.332 1.936 1.00 63.19 189 ASN A N 1
ATOM 1475 C CA . ASN A 1 189 ? -7.052 7.149 3.089 1.00 63.19 189 ASN A CA 1
ATOM 1476 C C . ASN A 1 189 ? -7.838 8.405 2.695 1.00 63.19 189 ASN A C 1
ATOM 1478 O O . ASN A 1 189 ? -7.651 9.449 3.320 1.00 63.19 189 ASN A O 1
ATOM 1482 N N . ASP A 1 190 ? -8.747 8.329 1.721 1.00 61.44 190 ASP A N 1
ATOM 1483 C CA . ASP A 1 190 ? -9.451 9.537 1.284 1.00 61.44 190 ASP A CA 1
ATOM 1484 C C . ASP A 1 190 ? -10.772 9.762 2.013 1.00 61.44 190 A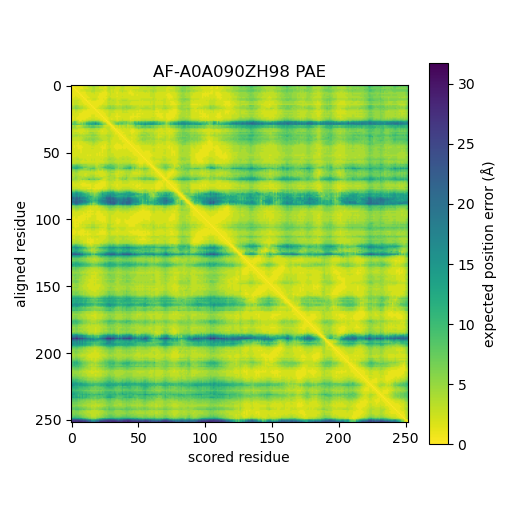SP A C 1
ATOM 1486 O O . ASP A 1 190 ? -11.830 9.231 1.680 1.00 61.44 190 ASP A O 1
ATOM 1490 N N . GLY A 1 191 ? -10.681 10.668 2.986 1.00 64.56 191 GLY A N 1
ATOM 1491 C CA . GLY A 1 191 ? -11.785 11.514 3.415 1.00 64.56 191 GLY A CA 1
ATOM 1492 C C . GLY A 1 191 ? -12.896 10.846 4.224 1.00 64.56 191 GLY A C 1
ATOM 1493 O O . GLY A 1 191 ? -12.894 9.662 4.550 1.00 64.56 191 GLY A O 1
ATOM 1494 N N . VAL A 1 192 ? -13.858 11.682 4.612 1.00 69.44 192 VAL A N 1
ATOM 1495 C CA . VAL A 1 192 ? -15.065 11.281 5.337 1.00 69.44 192 VAL A CA 1
ATOM 1496 C C . VAL A 1 192 ? -16.232 11.365 4.357 1.00 69.44 192 VAL A C 1
ATOM 1498 O O . VAL A 1 192 ? -16.596 12.454 3.918 1.00 69.44 192 VAL A O 1
ATOM 1501 N N . VAL A 1 193 ? -16.843 10.230 4.026 1.00 74.44 193 VAL A N 1
ATOM 1502 C CA . VAL A 1 193 ? -18.022 10.138 3.159 1.00 74.44 193 VAL A CA 1
ATOM 1503 C C . VAL A 1 193 ? -19.241 9.851 4.028 1.00 74.44 193 VAL A C 1
ATOM 1505 O O . VAL A 1 193 ? -19.259 8.889 4.788 1.00 74.44 193 VAL A O 1
ATOM 1508 N N . LYS A 1 194 ? -20.281 10.690 3.939 1.00 78.12 194 LYS A N 1
ATOM 1509 C CA . LYS A 1 194 ? -21.530 10.532 4.717 1.00 78.12 194 LYS A CA 1
ATOM 1510 C C . LYS A 1 194 ? -21.286 10.339 6.231 1.00 78.12 194 LYS A C 1
ATOM 1512 O O . LYS A 1 194 ? -21.928 9.508 6.863 1.00 78.12 194 LYS A O 1
ATOM 1517 N N . LYS A 1 195 ? -20.361 11.119 6.813 1.00 82.69 195 LYS A N 1
ATOM 1518 C CA . LYS A 1 195 ? -19.931 11.044 8.233 1.00 82.69 195 LYS A CA 1
ATOM 1519 C C . LYS A 1 195 ? -19.226 9.734 8.636 1.00 82.69 195 LYS A C 1
ATOM 1521 O O . LYS A 1 195 ? -19.016 9.504 9.825 1.00 82.69 195 LYS A O 1
ATOM 1526 N N . GLN A 1 196 ? -18.835 8.905 7.669 1.00 86.88 196 GLN A N 1
ATOM 1527 C CA . GLN A 1 196 ? -18.026 7.706 7.876 1.00 86.88 196 GLN A CA 1
ATOM 1528 C C . GLN A 1 196 ? -16.662 7.876 7.215 1.00 86.88 196 GLN A C 1
ATOM 1530 O O . GLN A 1 196 ? -16.558 8.461 6.140 1.00 86.88 196 GLN A O 1
ATOM 1535 N N . ARG A 1 197 ? -15.619 7.332 7.829 1.00 87.81 197 ARG A N 1
ATOM 1536 C CA . ARG A 1 197 ? -14.311 7.174 7.199 1.00 87.81 197 ARG A CA 1
ATOM 1537 C C . ARG A 1 197 ? -14.091 5.704 6.883 1.00 87.81 197 ARG A C 1
ATOM 1539 O O . ARG A 1 197 ? -14.208 4.868 7.778 1.00 87.81 197 ARG A O 1
ATOM 1546 N N . TYR A 1 198 ? -13.800 5.402 5.624 1.00 88.50 198 TYR A N 1
ATOM 1547 C CA . TYR A 1 198 ? -13.438 4.057 5.190 1.00 88.50 198 TYR A CA 1
ATOM 1548 C C . TYR A 1 198 ? -11.925 3.901 5.200 1.00 88.50 198 TYR A C 1
ATOM 1550 O O . TYR A 1 198 ? -11.198 4.845 4.902 1.00 88.50 198 TYR A O 1
ATOM 1558 N N . PHE A 1 199 ? -11.484 2.705 5.564 1.00 88.75 199 PHE A N 1
ATOM 1559 C CA . PHE A 1 199 ? -10.086 2.320 5.583 1.00 88.75 199 PHE A CA 1
ATOM 1560 C C . PHE A 1 199 ? -9.953 1.008 4.830 1.00 88.75 199 PHE A C 1
ATOM 1562 O O . PHE A 1 199 ? -10.694 0.056 5.094 1.00 88.75 199 PHE A O 1
ATOM 1569 N N . ASP A 1 200 ? -8.999 0.985 3.913 1.00 89.06 200 ASP A N 1
ATOM 1570 C CA . ASP A 1 200 ? -8.564 -0.203 3.201 1.00 89.06 200 ASP A CA 1
ATOM 1571 C C . ASP A 1 200 ? -7.036 -0.195 3.226 1.00 89.06 200 ASP A C 1
ATOM 1573 O O . ASP A 1 200 ? -6.386 0.679 2.640 1.00 89.06 200 ASP A O 1
ATOM 1577 N N . MET A 1 201 ? -6.483 -1.090 4.040 1.00 90.62 201 MET A N 1
ATOM 1578 C CA . MET A 1 201 ? -5.074 -1.093 4.412 1.00 90.62 201 MET A CA 1
ATOM 1579 C C . MET A 1 201 ? -4.480 -2.473 4.175 1.00 90.62 201 MET A C 1
ATOM 1581 O O . MET A 1 201 ? -5.030 -3.483 4.615 1.00 90.62 201 MET A O 1
ATOM 1585 N N . THR A 1 202 ? -3.325 -2.504 3.524 1.00 92.25 202 THR A N 1
ATOM 1586 C CA . THR A 1 202 ? -2.513 -3.705 3.347 1.00 92.25 202 THR A CA 1
ATOM 1587 C C . THR A 1 202 ? -1.266 -3.584 4.204 1.00 92.25 202 THR A C 1
ATOM 1589 O O . THR A 1 202 ? -0.586 -2.562 4.157 1.00 92.25 202 THR A O 1
ATOM 1592 N N . TYR A 1 203 ? -0.938 -4.641 4.933 1.00 94.06 203 TYR A N 1
ATOM 1593 C CA . TYR A 1 203 ? 0.230 -4.778 5.791 1.00 94.06 203 TYR A CA 1
ATOM 1594 C C . TYR A 1 203 ? 1.081 -5.976 5.357 1.00 94.06 203 TYR A C 1
ATOM 1596 O O . TYR A 1 203 ? 0.661 -6.796 4.532 1.00 94.06 203 TYR A O 1
ATOM 1604 N N . THR A 1 204 ? 2.265 -6.104 5.953 1.00 94.00 204 THR A N 1
ATOM 1605 C CA . THR A 1 204 ? 3.074 -7.328 5.903 1.00 94.00 204 THR A CA 1
ATOM 1606 C C . THR A 1 204 ? 2.295 -8.552 6.402 1.00 94.00 204 THR A C 1
ATOM 1608 O O . THR A 1 204 ? 1.226 -8.443 7.013 1.00 94.00 204 THR A O 1
ATOM 1611 N N . SER A 1 205 ? 2.781 -9.753 6.095 1.00 93.50 205 SER A N 1
ATOM 1612 C CA . SER A 1 205 ? 2.216 -10.981 6.655 1.00 93.50 205 SER A CA 1
ATOM 1613 C C . SER A 1 205 ? 2.683 -11.213 8.089 1.00 93.50 205 SER A C 1
ATOM 1615 O O . SER A 1 205 ? 3.743 -10.752 8.517 1.00 93.50 205 SER A O 1
ATOM 1617 N N . PHE A 1 206 ? 1.888 -11.979 8.832 1.00 92.25 206 PHE A N 1
ATOM 1618 C CA . PHE A 1 206 ? 2.361 -12.605 10.059 1.00 92.25 206 PHE A CA 1
ATOM 1619 C C . PHE A 1 206 ? 3.347 -13.728 9.725 1.00 92.25 206 PHE A C 1
ATOM 1621 O O . PHE A 1 206 ? 3.141 -14.463 8.760 1.00 92.25 206 PHE A O 1
ATOM 1628 N N . ALA A 1 207 ? 4.365 -13.923 10.568 1.00 88.75 207 ALA A N 1
ATOM 1629 C CA . ALA A 1 207 ? 5.319 -15.028 10.416 1.00 88.75 207 ALA A CA 1
ATOM 1630 C C . ALA A 1 207 ? 4.636 -16.411 10.434 1.00 88.75 207 ALA A C 1
ATOM 1632 O O . ALA A 1 207 ? 5.071 -17.341 9.760 1.00 88.75 207 ALA A O 1
ATOM 1633 N N . ALA A 1 208 ? 3.541 -16.533 11.187 1.00 87.75 208 ALA A N 1
ATOM 1634 C CA . ALA A 1 208 ? 2.622 -17.663 11.160 1.00 87.75 208 ALA A CA 1
ATOM 1635 C C . ALA A 1 208 ? 1.192 -17.144 11.337 1.00 87.75 208 ALA A C 1
ATOM 1637 O O . ALA A 1 208 ? 0.986 -16.140 12.018 1.00 87.75 208 ALA A O 1
ATOM 1638 N N . VAL A 1 209 ? 0.202 -17.832 10.759 1.00 86.88 209 VAL A N 1
ATOM 1639 C CA . VAL A 1 209 ? -1.212 -17.449 10.910 1.00 86.88 209 VAL A CA 1
ATOM 1640 C C . VAL A 1 209 ? -1.591 -17.510 12.397 1.00 86.88 209 VAL A C 1
ATOM 1642 O O . VAL A 1 209 ? -1.552 -18.602 12.979 1.00 86.88 209 VAL A O 1
ATOM 1645 N N . PRO A 1 210 ? -1.941 -16.377 13.034 1.00 89.44 210 PRO A N 1
ATOM 1646 C CA . PRO A 1 210 ? -2.240 -16.367 14.457 1.00 89.44 210 PRO A CA 1
ATOM 1647 C C . PRO A 1 210 ? -3.619 -16.989 14.7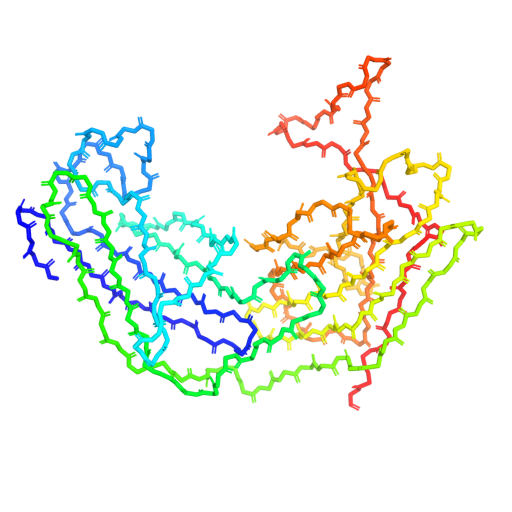27 1.00 89.44 210 PRO A C 1
ATOM 1649 O O . PRO A 1 210 ? -4.451 -17.116 13.832 1.00 89.44 210 PRO A O 1
ATOM 1652 N N . SER A 1 211 ? -3.888 -17.384 15.973 1.00 88.75 211 SER A N 1
ATOM 1653 C CA . SER A 1 211 ? -5.231 -17.827 16.392 1.00 88.75 211 SER A CA 1
ATOM 1654 C C . SER A 1 211 ? -6.213 -16.665 16.542 1.00 88.75 211 SER A C 1
ATOM 1656 O O . SER A 1 211 ? -7.426 -16.855 16.491 1.00 88.75 211 SER A O 1
ATOM 1658 N N . SER A 1 212 ? -5.698 -15.455 16.739 1.00 92.44 212 SER A N 1
ATOM 1659 C CA . SER A 1 212 ? -6.472 -14.227 16.815 1.00 92.44 212 SER A CA 1
ATOM 1660 C C . SER A 1 212 ? -5.615 -13.036 16.413 1.00 92.44 212 SER A C 1
ATOM 1662 O O . SER A 1 212 ? -4.393 -13.058 16.559 1.00 92.44 212 SER A O 1
ATOM 1664 N N . ILE A 1 213 ? -6.268 -11.974 15.970 1.00 95.12 213 ILE A N 1
ATOM 1665 C CA . ILE A 1 213 ? -5.635 -10.690 15.662 1.00 95.12 213 ILE A CA 1
ATOM 1666 C C . ILE A 1 213 ? -6.259 -9.591 16.507 1.00 95.12 213 ILE A C 1
ATOM 1668 O O . ILE A 1 213 ? -7.403 -9.705 16.948 1.00 95.12 213 ILE A O 1
ATOM 1672 N N . VAL A 1 214 ? -5.519 -8.509 16.698 1.00 96.75 214 VAL A N 1
ATOM 1673 C CA . VAL A 1 214 ? -5.991 -7.317 17.394 1.00 96.75 214 VAL A CA 1
ATOM 1674 C C . VAL A 1 214 ? -5.969 -6.147 16.425 1.00 96.75 214 VAL A C 1
ATOM 1676 O O . VAL A 1 214 ? -4.929 -5.812 15.859 1.00 96.75 214 VAL A O 1
ATOM 1679 N N . VAL A 1 215 ? -7.129 -5.525 16.229 1.00 97.31 215 VAL A N 1
ATOM 1680 C CA . VAL A 1 215 ? -7.241 -4.243 15.530 1.00 97.31 215 VAL A CA 1
ATOM 1681 C C . VAL A 1 215 ? -7.034 -3.141 16.562 1.00 97.31 215 VAL A C 1
ATOM 1683 O O . VAL A 1 215 ? -7.783 -3.070 17.540 1.00 97.31 215 VAL A O 1
ATOM 1686 N N . LYS A 1 216 ? -6.014 -2.303 16.348 1.00 97.50 216 LYS A N 1
ATOM 1687 C CA . LYS A 1 216 ? -5.551 -1.277 17.291 1.00 97.50 216 LYS A CA 1
ATOM 1688 C C . LYS A 1 216 ? -5.767 0.126 16.719 1.00 97.50 216 LYS A C 1
ATOM 1690 O O . LYS A 1 216 ? -4.942 0.596 15.932 1.00 97.50 216 LYS A O 1
ATOM 1695 N N . PRO A 1 217 ? -6.862 0.813 17.078 1.00 96.00 217 PRO A N 1
ATOM 1696 C CA . PRO A 1 217 ? -7.091 2.184 16.647 1.00 96.00 217 PRO A CA 1
ATOM 1697 C C . PRO A 1 217 ? -6.109 3.128 17.342 1.00 96.00 217 PRO A C 1
ATOM 1699 O O . PRO A 1 217 ? -5.823 2.980 18.532 1.00 96.00 217 PRO A O 1
ATOM 1702 N N . TYR A 1 218 ? -5.621 4.130 16.622 1.00 95.00 218 TYR A N 1
ATOM 1703 C CA . TYR A 1 218 ? -4.737 5.149 17.177 1.00 95.00 218 TYR A CA 1
ATOM 1704 C C . TYR A 1 218 ? -5.031 6.533 16.594 1.00 95.00 218 TYR A C 1
ATOM 1706 O O . TYR A 1 218 ? -5.611 6.676 15.519 1.00 95.00 218 TYR A O 1
ATOM 1714 N N . THR A 1 219 ? -4.599 7.564 17.313 1.00 93.25 219 THR A N 1
ATOM 1715 C CA . THR A 1 219 ? -4.422 8.926 16.790 1.00 93.25 219 THR A CA 1
ATOM 1716 C C . THR A 1 219 ? -2.943 9.292 16.856 1.00 93.25 219 THR A C 1
ATOM 1718 O O . THR A 1 219 ? -2.144 8.568 17.448 1.00 93.25 219 THR A O 1
ATOM 1721 N N . PHE A 1 220 ? -2.558 10.426 16.288 1.00 91.56 220 PHE A N 1
ATOM 1722 C CA . PHE A 1 220 ? -1.223 10.976 16.494 1.00 91.56 220 PHE A CA 1
ATOM 1723 C C . PHE A 1 220 ? -1.195 11.978 17.646 1.00 91.56 220 PHE A C 1
ATOM 1725 O O . PHE A 1 220 ? -2.158 12.719 17.869 1.00 91.56 220 PHE A O 1
ATOM 1732 N N . LYS A 1 221 ? -0.076 12.008 18.372 1.00 92.00 221 LYS A N 1
ATOM 1733 C CA . LYS A 1 221 ? 0.195 13.029 19.383 1.00 92.00 221 LYS A CA 1
ATOM 1734 C C . LYS A 1 221 ? 0.418 14.376 18.696 1.00 92.00 221 LYS A C 1
ATOM 1736 O O . LYS A 1 221 ? 1.214 14.471 17.763 1.00 92.00 221 LYS A O 1
ATOM 1741 N N . THR A 1 222 ? -0.237 15.419 19.196 1.00 90.62 222 THR A N 1
ATOM 1742 C CA . THR A 1 222 ? -0.037 16.800 18.743 1.00 90.62 222 THR A CA 1
ATOM 1743 C C . THR A 1 222 ? 0.455 17.687 19.880 1.00 90.62 222 THR A C 1
ATOM 1745 O O . THR A 1 222 ? 0.098 17.462 21.038 1.00 90.62 222 THR A O 1
ATOM 1748 N N . ASP A 1 223 ? 1.240 18.710 19.556 1.00 91.19 223 ASP A N 1
ATOM 1749 C CA . ASP A 1 223 ? 1.581 19.783 20.490 1.00 91.19 223 ASP A CA 1
ATOM 1750 C C . ASP A 1 223 ? 0.398 20.752 20.713 1.00 91.19 223 ASP A C 1
ATOM 1752 O O . ASP A 1 223 ? -0.703 20.569 20.181 1.00 91.19 223 ASP A O 1
ATOM 1756 N N . SER A 1 224 ? 0.614 21.802 21.513 1.00 89.94 224 SER A N 1
ATOM 1757 C CA . SER A 1 224 ? -0.403 22.821 21.813 1.00 89.94 224 SER A CA 1
ATOM 1758 C C . SER A 1 224 ? -0.849 23.640 20.596 1.00 89.94 224 SER A C 1
ATOM 1760 O O . SER A 1 224 ? -1.910 24.258 20.643 1.00 89.94 224 SER A O 1
ATOM 1762 N N . LYS A 1 225 ? -0.077 23.630 19.503 1.00 89.81 225 LYS A N 1
ATOM 1763 C CA . LYS A 1 225 ? -0.386 24.301 18.232 1.00 89.81 225 LYS A CA 1
ATOM 1764 C C . LYS A 1 225 ? -1.016 23.348 17.210 1.00 89.81 225 LYS A C 1
ATOM 1766 O O . LYS A 1 225 ? -1.312 23.765 16.094 1.00 89.81 225 LYS A O 1
ATOM 1771 N N . GLY A 1 226 ? -1.229 22.082 17.576 1.00 85.12 226 GLY A N 1
ATOM 1772 C CA . GLY A 1 226 ? -1.797 21.063 16.699 1.00 85.12 226 GLY A CA 1
ATOM 1773 C C . GLY A 1 226 ? -0.791 20.424 15.737 1.00 85.12 226 GLY A C 1
ATOM 1774 O O . GLY A 1 226 ? -1.206 19.670 14.860 1.00 85.12 226 GLY A O 1
ATOM 1775 N N . LYS A 1 227 ? 0.516 20.681 15.885 1.00 89.62 227 LYS A N 1
ATOM 1776 C CA . LYS A 1 227 ? 1.553 20.045 15.060 1.00 89.62 227 LYS A CA 1
ATOM 1777 C C . LYS A 1 227 ? 1.835 18.632 15.569 1.00 89.62 227 LYS A C 1
ATOM 1779 O O . LYS A 1 227 ? 1.865 18.406 16.778 1.00 89.62 227 LYS A O 1
ATOM 1784 N N . LEU A 1 228 ? 2.059 17.687 14.653 1.00 91.56 228 LEU A N 1
ATOM 1785 C CA . LEU A 1 228 ? 2.445 16.316 14.996 1.00 91.56 228 LEU A CA 1
ATOM 1786 C C . LEU A 1 228 ? 3.755 16.302 15.791 1.00 91.56 228 LEU A C 1
ATOM 1788 O O . LEU A 1 228 ? 4.747 16.906 15.380 1.00 91.56 228 LEU A O 1
ATOM 1792 N N . VAL A 1 229 ? 3.754 15.581 16.909 1.00 94.62 229 VAL A N 1
ATOM 1793 C CA . VAL A 1 229 ? 4.972 15.266 17.661 1.00 94.62 229 VAL A CA 1
ATOM 1794 C C . VAL A 1 229 ? 5.604 14.028 17.037 1.00 94.62 229 VAL A C 1
ATOM 1796 O O . VAL A 1 229 ? 4.900 13.061 16.743 1.00 94.62 229 VAL A O 1
ATOM 1799 N N . GLN A 1 230 ? 6.919 14.057 16.838 1.00 95.38 230 GLN A N 1
ATOM 1800 C CA . GLN A 1 230 ? 7.668 13.010 16.148 1.00 95.38 230 GLN A CA 1
ATOM 1801 C C . GLN A 1 230 ? 8.603 12.259 17.105 1.00 95.38 230 GLN A C 1
ATOM 1803 O O . GLN A 1 230 ? 9.052 12.809 18.111 1.00 95.38 230 GLN A O 1
ATOM 1808 N N . ASN A 1 231 ? 8.874 10.999 16.781 1.00 92.62 231 ASN A N 1
ATOM 1809 C CA . ASN A 1 231 ? 9.966 10.204 17.324 1.00 92.62 231 ASN A CA 1
ATOM 1810 C C . ASN A 1 231 ? 11.317 10.733 16.811 1.00 92.62 231 ASN A C 1
ATOM 1812 O O . ASN A 1 231 ? 11.376 11.585 15.922 1.00 92.62 231 ASN A O 1
ATOM 1816 N N . SER A 1 232 ? 12.416 10.193 17.341 1.00 93.25 232 SER A N 1
ATOM 1817 C CA . SER A 1 232 ? 13.781 10.542 16.918 1.00 93.25 232 SER A CA 1
ATOM 1818 C C . SER A 1 232 ? 14.067 10.263 15.439 1.00 93.25 232 SER A C 1
ATOM 1820 O O . SER A 1 232 ? 14.938 10.902 14.863 1.00 93.25 232 SER A O 1
ATOM 1822 N N . ASP A 1 233 ? 13.338 9.330 14.825 1.00 91.19 233 ASP A N 1
ATOM 1823 C CA . ASP A 1 233 ? 13.424 8.984 13.399 1.00 91.19 233 ASP A CA 1
ATOM 1824 C C . ASP A 1 233 ? 12.523 9.861 12.501 1.00 91.19 233 ASP A C 1
ATOM 1826 O O . ASP A 1 233 ? 12.423 9.632 11.299 1.00 91.19 233 ASP A O 1
ATOM 1830 N N . GLY A 1 234 ? 11.835 10.854 13.076 1.00 90.00 234 GLY A N 1
ATOM 1831 C CA . GLY A 1 234 ? 10.905 11.729 12.362 1.00 90.00 234 GLY A CA 1
ATOM 1832 C C . GLY A 1 234 ? 9.501 11.144 12.156 1.00 90.00 234 GLY A C 1
ATOM 1833 O O . GLY A 1 234 ? 8.612 11.852 11.673 1.00 90.00 234 GLY A O 1
ATOM 1834 N N . SER A 1 235 ? 9.238 9.897 12.551 1.00 90.12 235 SER A N 1
ATOM 1835 C CA . SER A 1 235 ? 7.897 9.310 12.461 1.00 90.12 235 SER A CA 1
ATOM 1836 C C . SER A 1 235 ? 6.944 9.927 13.501 1.00 90.12 235 SER A C 1
ATOM 1838 O O . SER A 1 235 ? 7.356 10.195 14.629 1.00 90.12 235 SER A O 1
ATOM 1840 N N . PRO A 1 236 ? 5.659 10.181 13.188 1.00 91.69 236 PRO A N 1
ATOM 1841 C CA . PRO A 1 236 ? 4.707 10.692 14.174 1.00 91.69 236 PRO A CA 1
ATOM 1842 C C . PRO A 1 236 ? 4.471 9.718 15.337 1.00 91.69 236 PRO A C 1
ATOM 1844 O O . PRO A 1 236 ? 4.276 8.519 15.133 1.00 91.69 236 PRO A O 1
ATOM 1847 N N . ILE A 1 237 ? 4.392 10.241 16.561 1.00 94.31 237 ILE A N 1
ATOM 1848 C CA . ILE A 1 237 ? 4.094 9.438 17.753 1.00 94.31 237 ILE A CA 1
ATOM 1849 C C . ILE A 1 237 ? 2.625 9.002 17.724 1.00 94.31 237 ILE A C 1
ATOM 1851 O O . ILE A 1 237 ? 1.718 9.842 17.766 1.00 94.31 237 ILE A O 1
ATOM 1855 N N . LYS A 1 238 ? 2.386 7.686 17.705 1.00 94.81 238 LYS A N 1
ATOM 1856 C CA . LYS A 1 238 ? 1.049 7.090 17.830 1.00 94.81 238 LYS A CA 1
ATOM 1857 C C . LYS A 1 238 ? 0.581 7.098 19.289 1.00 94.81 238 LYS A C 1
ATOM 1859 O O . LYS A 1 238 ? 1.348 6.819 20.205 1.00 94.81 238 LYS A O 1
ATOM 1864 N N . VAL A 1 239 ? -0.701 7.381 19.492 1.00 94.62 239 VAL A N 1
ATOM 1865 C CA . VAL A 1 239 ? -1.415 7.269 20.768 1.00 94.62 239 VAL A CA 1
ATOM 1866 C C . VAL A 1 239 ? -2.553 6.279 20.563 1.00 94.62 239 VAL A C 1
ATOM 1868 O O . VAL A 1 239 ? -3.524 6.586 19.866 1.00 94.62 239 VAL A O 1
ATOM 1871 N N . TYR A 1 240 ? -2.413 5.086 21.139 1.00 95.44 240 TYR A N 1
ATOM 1872 C CA . TYR A 1 240 ? -3.405 4.022 21.014 1.00 95.44 240 TYR A CA 1
ATOM 1873 C C . TYR A 1 240 ? -4.659 4.314 21.840 1.00 95.44 240 TYR A C 1
ATOM 1875 O O . TYR A 1 240 ? -4.607 4.928 22.907 1.00 95.44 240 TYR A O 1
ATOM 1883 N N . LEU A 1 241 ? -5.798 3.875 21.309 1.00 94.94 241 LEU A N 1
ATOM 1884 C CA . LEU A 1 241 ? -7.106 3.968 21.945 1.00 94.94 241 LEU A CA 1
ATOM 1885 C C . LEU A 1 241 ? -7.452 2.590 22.523 1.00 94.94 241 LEU A C 1
ATOM 1887 O O . LEU A 1 241 ? -8.164 1.810 21.894 1.00 94.94 241 LEU A O 1
ATOM 1891 N N . GLU A 1 242 ? -6.882 2.266 23.685 1.00 93.81 242 GLU A N 1
ATOM 1892 C CA . GLU A 1 242 ? -6.927 0.916 24.275 1.00 93.81 242 GLU A CA 1
ATOM 1893 C C . GLU A 1 242 ? -8.357 0.408 24.521 1.00 93.81 242 GLU A C 1
ATOM 1895 O O . GLU A 1 242 ? -8.675 -0.752 24.263 1.00 93.81 242 GLU A O 1
ATOM 1900 N N . ASP A 1 243 ? -9.268 1.292 24.932 1.00 93.12 243 ASP A N 1
ATOM 1901 C CA . ASP A 1 243 ? -10.686 0.971 25.127 1.00 93.12 243 ASP A CA 1
ATOM 1902 C C . ASP A 1 243 ? -11.392 0.563 23.821 1.00 93.12 243 ASP A C 1
ATOM 1904 O O . ASP A 1 243 ? -12.407 -0.149 23.829 1.00 93.12 243 ASP A O 1
ATOM 1908 N N . LEU A 1 244 ? -10.817 0.961 22.686 1.00 95.50 244 LEU A N 1
ATOM 1909 C CA . LEU A 1 244 ? -11.290 0.678 21.342 1.00 95.50 244 LEU A CA 1
ATOM 1910 C C . LEU A 1 244 ? -10.591 -0.505 20.667 1.00 95.50 244 LEU A C 1
ATOM 1912 O O . LEU A 1 244 ? -10.982 -0.846 19.551 1.00 95.50 244 LEU A O 1
ATOM 1916 N N . GLU A 1 245 ? -9.640 -1.181 21.310 1.00 96.31 245 GLU A N 1
ATOM 1917 C CA . GLU A 1 245 ? -9.046 -2.393 20.741 1.00 96.31 245 GLU A CA 1
ATOM 1918 C C . GLU A 1 245 ? -10.097 -3.499 20.555 1.00 96.31 245 GLU A C 1
ATOM 1920 O O . GLU A 1 245 ? -11.023 -3.678 21.364 1.00 96.31 245 GLU A O 1
ATOM 1925 N N . LEU A 1 246 ? -9.979 -4.225 19.443 1.00 96.06 246 LEU A N 1
ATOM 1926 C CA . LEU A 1 246 ? -10.872 -5.321 19.083 1.00 96.06 246 LEU A CA 1
ATOM 1927 C C . LEU A 1 246 ? -10.058 -6.576 18.792 1.00 96.06 246 LEU A C 1
ATOM 1929 O O . LEU A 1 246 ? -9.339 -6.646 17.796 1.00 96.06 246 LEU A O 1
ATOM 1933 N N . ASN A 1 247 ? -10.220 -7.572 19.659 1.00 95.12 247 ASN A N 1
ATOM 1934 C CA . ASN A 1 247 ? -9.700 -8.911 19.441 1.00 95.12 247 ASN A CA 1
ATOM 1935 C C . ASN A 1 247 ? -10.665 -9.688 18.533 1.00 95.12 247 ASN A C 1
ATOM 1937 O O . ASN A 1 247 ? -11.861 -9.786 18.818 1.00 95.12 247 ASN A O 1
ATOM 1941 N N . LEU A 1 248 ? -10.138 -10.214 17.433 1.00 93.06 248 LEU A N 1
ATOM 1942 C CA . LEU A 1 248 ? -10.862 -11.013 16.459 1.00 93.06 248 LEU A CA 1
ATOM 1943 C C . LEU A 1 248 ? -10.292 -12.437 16.461 1.00 93.06 248 LEU A C 1
ATOM 1945 O O . LEU A 1 248 ? -9.162 -12.633 16.000 1.00 93.06 248 LEU A O 1
ATOM 1949 N N . PRO A 1 249 ? -11.047 -13.441 16.941 1.00 90.69 249 PRO A N 1
ATOM 1950 C CA . PRO A 1 249 ? -10.637 -14.828 16.809 1.00 90.69 249 PRO A CA 1
ATOM 1951 C C . PRO A 1 249 ? -10.668 -15.229 15.332 1.00 90.69 249 PRO A C 1
ATOM 1953 O O . PRO A 1 249 ? -11.626 -14.946 14.608 1.00 90.69 249 PRO A O 1
ATOM 1956 N N . LEU A 1 250 ? -9.614 -15.905 14.887 1.00 84.69 250 LEU A N 1
ATOM 1957 C CA . LEU A 1 250 ? -9.558 -16.517 13.571 1.00 84.69 250 LEU A CA 1
ATOM 1958 C C . LEU A 1 250 ? -10.004 -17.965 13.739 1.00 84.69 250 LEU A C 1
ATOM 1960 O O . LEU A 1 250 ? -9.246 -18.812 14.210 1.00 84.69 250 LEU A O 1
ATOM 1964 N N . ASN A 1 251 ? -11.265 -18.232 13.403 1.00 65.31 251 ASN A N 1
ATOM 1965 C CA . ASN A 1 251 ? -11.766 -19.600 13.365 1.00 65.31 251 ASN A CA 1
ATOM 1966 C C . ASN A 1 251 ? -10.972 -20.356 12.293 1.00 65.31 251 ASN A C 1
ATOM 1968 O O . ASN A 1 251 ? -10.991 -19.956 11.126 1.00 65.31 251 ASN A O 1
ATOM 1972 N N . LYS A 1 252 ? -10.240 -21.387 12.721 1.00 54.34 252 LYS A N 1
ATOM 1973 C CA . LYS A 1 252 ? -9.593 -22.346 11.823 1.00 54.34 252 LYS A CA 1
ATOM 1974 C C . LYS A 1 252 ? -10.634 -23.248 11.178 1.00 54.34 252 LYS A C 1
ATOM 1976 O O . LYS A 1 252 ? -11.600 -23.609 11.887 1.00 54.34 252 LYS A O 1
#